Protein AF-A0A955VWH5-F1 (afdb_monomer_lite)

Secondary structure (DSSP, 8-state):
---------------PPPPHHHHHHHHHS-TTS-HHHH--HHHHHHHHHHHH-GGGS-SSSHHHHHHHHHTTSBS-S-TT-SSSSBHHHHHHHHHHHTT-GGGHHHHSTT-TTTS---HHHHHHHHHHHH-TTS-SSHHHHHHHHTTS-SS-BTTBSSSHHHHHHHHHHTTT-GGGHHHHSTTGGGTSS-HHHHHHHHHHHHSSSSS---S-HHHHHHHHTTSPP--TTGGGTT-SSHHHHHHHHTHHHHH-HHHHHHHHSTT-SSTTS-HHHHHHHHHGGGSSSHHHHHHHHHHHHHTT--S-S-GGGGGG---

Structure (mmCIF, N/CA/C/O backbone):
data_AF-A0A955VWH5-F1
#
_entry.id   AF-A0A955VWH5-F1
#
loop_
_atom_site.group_PDB
_atom_site.id
_atom_site.type_symbol
_atom_site.label_atom_id
_atom_site.label_alt_id
_atom_site.label_comp_id
_atom_site.label_asym_id
_atom_site.label_entity_id
_atom_site.label_seq_id
_atom_site.pdbx_PDB_ins_code
_atom_site.Cartn_x
_atom_site.Cartn_y
_atom_site.Cartn_z
_atom_site.occupancy
_atom_site.B_iso_or_equiv
_atom_site.auth_seq_id
_atom_site.auth_comp_id
_atom_site.auth_asym_id
_atom_site.auth_atom_id
_atom_site.pdbx_PDB_model_num
ATOM 1 N N . MET A 1 1 ? 29.523 52.517 -52.064 1.00 44.09 1 MET A N 1
ATOM 2 C CA . MET A 1 1 ? 28.824 52.165 -50.810 1.00 44.09 1 MET A CA 1
ATOM 3 C C . MET A 1 1 ? 28.749 50.651 -50.763 1.00 44.09 1 MET A C 1
ATOM 5 O O . MET A 1 1 ? 27.981 50.070 -51.514 1.00 44.09 1 MET A O 1
ATOM 9 N N . VAL A 1 2 ? 29.666 50.023 -50.028 1.00 42.91 2 VAL A N 1
ATOM 10 C CA . VAL A 1 2 ? 29.832 48.563 -49.981 1.00 42.91 2 VAL A CA 1
ATOM 11 C C . VAL A 1 2 ? 29.194 48.056 -48.695 1.00 42.91 2 VAL A C 1
ATOM 13 O O . VAL A 1 2 ? 2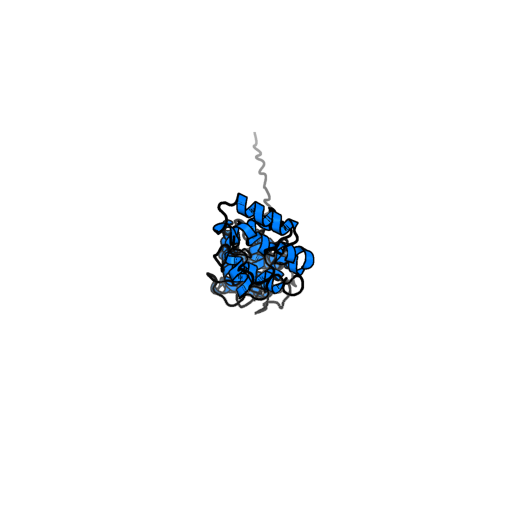9.513 48.543 -47.613 1.00 42.91 2 VAL A O 1
ATOM 16 N N . ALA A 1 3 ? 28.273 47.109 -48.850 1.00 52.50 3 ALA A N 1
ATOM 17 C CA . ALA A 1 3 ? 27.576 46.413 -47.783 1.00 52.50 3 ALA A CA 1
ATOM 18 C C . ALA A 1 3 ? 28.515 45.458 -47.027 1.00 52.50 3 ALA A C 1
ATOM 20 O O . ALA A 1 3 ? 29.333 44.767 -47.635 1.00 52.50 3 ALA A O 1
ATOM 21 N N . ARG A 1 4 ? 28.351 45.372 -45.704 1.00 54.12 4 ARG A N 1
ATOM 22 C CA . ARG A 1 4 ? 28.855 44.266 -44.881 1.00 54.12 4 ARG A CA 1
ATOM 23 C C . ARG A 1 4 ? 27.741 43.814 -43.942 1.00 54.12 4 ARG A C 1
ATOM 25 O O . ARG A 1 4 ? 27.527 44.413 -42.894 1.00 54.12 4 ARG A O 1
ATOM 32 N N . SER A 1 5 ? 27.043 42.760 -44.353 1.00 59.66 5 SER A N 1
ATOM 33 C CA . SER A 1 5 ? 26.207 41.945 -43.475 1.00 59.66 5 SER A CA 1
ATOM 34 C C . SER A 1 5 ? 27.115 41.033 -42.654 1.00 59.66 5 SER A C 1
ATOM 36 O O . SER A 1 5 ? 27.865 40.233 -43.213 1.00 59.66 5 SER A O 1
ATOM 38 N N . LEU A 1 6 ? 27.069 41.183 -41.332 1.00 56.41 6 LEU A N 1
ATOM 39 C CA . LEU A 1 6 ? 27.674 40.266 -40.371 1.00 56.41 6 LEU A CA 1
ATOM 40 C C . LEU A 1 6 ? 26.754 39.051 -40.214 1.00 56.41 6 LEU A C 1
ATOM 42 O O . LEU A 1 6 ? 25.648 39.166 -39.693 1.00 56.41 6 LEU A O 1
ATOM 46 N N . LEU A 1 7 ? 27.223 37.899 -40.692 1.00 53.12 7 LEU A N 1
ATOM 47 C CA . LEU A 1 7 ? 26.638 36.590 -40.427 1.00 53.12 7 LEU A CA 1
ATOM 48 C C . LEU A 1 7 ? 27.165 36.121 -39.061 1.00 53.12 7 LEU A C 1
ATOM 50 O O . LEU A 1 7 ? 28.354 35.839 -38.921 1.00 53.12 7 LEU A O 1
ATOM 54 N N . VAL A 1 8 ? 26.301 36.078 -38.049 1.00 52.06 8 VAL A N 1
ATOM 55 C CA . VAL A 1 8 ? 26.601 35.453 -36.755 1.00 52.06 8 VAL A CA 1
ATOM 56 C C . VAL A 1 8 ? 26.228 33.976 -36.869 1.00 52.06 8 VAL A C 1
ATOM 58 O O . VAL A 1 8 ? 25.053 33.625 -36.898 1.00 52.06 8 VAL A O 1
ATOM 61 N N . LEU A 1 9 ? 27.240 33.117 -36.988 1.00 47.59 9 LEU A N 1
ATOM 62 C CA . LEU A 1 9 ? 27.115 31.667 -36.843 1.00 47.59 9 LEU A CA 1
ATOM 63 C C . LEU A 1 9 ? 26.892 31.349 -35.359 1.00 47.59 9 LEU A C 1
ATOM 65 O O . LEU A 1 9 ? 27.819 31.425 -34.556 1.00 47.59 9 LEU A O 1
ATOM 69 N N . GLY A 1 10 ? 25.653 31.020 -34.999 1.00 43.69 10 GLY A N 1
ATOM 70 C CA . GLY A 1 10 ? 25.335 30.418 -33.709 1.00 43.69 10 GLY A CA 1
ATOM 71 C C . GLY A 1 10 ? 25.745 28.947 -33.707 1.00 43.69 10 GLY A C 1
ATOM 72 O O . GLY A 1 10 ? 25.114 28.133 -34.377 1.00 43.69 10 GLY A O 1
ATOM 73 N N . LEU A 1 11 ? 26.791 28.606 -32.950 1.00 43.88 11 LEU A N 1
ATOM 74 C CA . LEU A 1 11 ? 27.019 27.237 -32.491 1.00 43.88 11 LEU A CA 1
ATOM 75 C C . LEU A 1 11 ? 25.916 26.898 -31.479 1.00 43.88 11 LEU A C 1
ATOM 77 O O . LEU A 1 11 ? 26.018 27.237 -30.302 1.00 43.88 11 LEU A O 1
ATOM 81 N N . ALA A 1 12 ? 24.855 26.241 -31.937 1.00 46.19 12 ALA A N 1
ATOM 82 C CA . ALA A 1 12 ? 24.014 25.458 -31.047 1.00 46.19 12 ALA A CA 1
ATOM 83 C C . ALA A 1 12 ? 24.821 24.216 -30.645 1.00 46.19 12 ALA A C 1
ATOM 85 O O . ALA A 1 12 ? 25.150 23.386 -31.492 1.00 46.19 12 ALA A O 1
ATOM 86 N N . ALA A 1 13 ? 25.183 24.117 -29.367 1.00 43.38 13 ALA A N 1
ATOM 87 C CA . ALA A 1 13 ? 25.677 22.880 -28.786 1.00 43.38 13 ALA A CA 1
ATOM 88 C C . ALA A 1 13 ? 24.541 21.850 -28.851 1.00 43.38 13 ALA A C 1
ATOM 90 O O . ALA A 1 13 ? 23.627 21.862 -28.030 1.00 43.38 13 ALA A O 1
ATOM 91 N N . LEU A 1 14 ? 24.569 21.002 -29.877 1.00 46.44 14 LEU A N 1
ATOM 92 C CA . LEU A 1 14 ? 23.796 19.769 -29.923 1.00 46.44 14 LEU A CA 1
ATOM 93 C C . LEU A 1 14 ? 24.386 18.848 -28.850 1.00 46.44 14 LEU A C 1
ATOM 95 O O . LEU A 1 14 ? 25.319 18.098 -29.123 1.00 46.44 14 LEU A O 1
ATOM 99 N N . ALA A 1 15 ? 23.887 18.954 -27.618 1.00 51.09 15 ALA A N 1
ATOM 100 C CA . ALA A 1 15 ? 23.983 17.866 -26.655 1.00 51.09 15 ALA A CA 1
ATOM 101 C C . ALA A 1 15 ? 23.193 16.703 -27.269 1.00 51.09 15 ALA A C 1
ATOM 103 O O . ALA A 1 15 ? 21.964 16.729 -27.315 1.00 51.09 15 ALA A O 1
ATOM 104 N N . GLY A 1 16 ? 23.923 15.810 -27.934 1.00 46.47 16 GLY A N 1
ATOM 105 C CA . GLY A 1 16 ? 23.371 14.811 -28.831 1.00 46.47 16 GLY A CA 1
ATOM 106 C C . GLY A 1 16 ? 22.620 13.738 -28.064 1.00 46.47 16 GLY A C 1
ATOM 107 O O . GLY A 1 16 ? 23.206 13.041 -27.245 1.00 46.47 16 GLY A O 1
ATOM 108 N N . CYS A 1 17 ? 21.342 13.565 -28.388 1.00 51.12 17 CYS A N 1
ATOM 109 C CA . CYS A 1 17 ? 20.729 12.251 -28.289 1.00 51.12 17 CYS A CA 1
ATOM 110 C C . CYS A 1 17 ? 21.534 11.321 -29.207 1.00 51.12 17 CYS A C 1
ATOM 112 O O . CYS A 1 17 ? 21.641 11.594 -30.410 1.00 51.12 17 CYS A O 1
ATOM 114 N N . LEU A 1 18 ? 22.137 10.279 -28.636 1.00 55.34 18 LEU A N 1
ATOM 115 C CA . LEU A 1 18 ? 22.757 9.199 -29.399 1.00 55.34 18 LEU A CA 1
ATOM 116 C C . LEU A 1 18 ? 21.731 8.652 -30.400 1.00 55.34 18 LEU A C 1
ATOM 118 O O . LEU A 1 18 ? 20.532 8.581 -30.113 1.00 55.34 18 LEU A O 1
ATOM 122 N N . ARG A 1 19 ? 22.170 8.311 -31.611 1.00 59.78 19 ARG A N 1
ATOM 123 C CA . ARG A 1 19 ? 21.284 7.637 -32.573 1.00 59.78 19 ARG A CA 1
ATOM 124 C C . ARG A 1 19 ? 21.032 6.211 -32.074 1.00 59.78 19 ARG A C 1
ATOM 126 O O . ARG A 1 19 ? 21.911 5.624 -31.457 1.00 59.78 19 ARG A O 1
ATOM 133 N N . THR A 1 20 ? 19.885 5.615 -32.401 1.00 59.53 20 THR A N 1
ATOM 134 C CA . THR A 1 20 ? 19.532 4.236 -31.998 1.00 59.53 20 THR A CA 1
ATOM 135 C C . THR A 1 20 ? 20.632 3.172 -32.204 1.00 59.53 20 THR A C 1
ATOM 137 O O . THR A 1 20 ? 20.762 2.314 -31.334 1.00 59.53 20 THR A O 1
ATOM 140 N N . PRO A 1 21 ? 21.490 3.214 -33.251 1.00 60.38 21 PRO A N 1
ATOM 141 C CA . PRO A 1 21 ? 22.620 2.285 -33.359 1.00 60.38 21 PRO A CA 1
ATOM 142 C C . PRO A 1 21 ? 23.671 2.458 -32.250 1.00 60.38 21 PRO A C 1
ATOM 144 O O . PRO A 1 21 ? 24.193 1.472 -31.752 1.00 60.38 21 PRO A O 1
ATOM 147 N N . GLU A 1 22 ? 23.944 3.694 -31.824 1.00 69.06 22 GLU A N 1
ATOM 148 C CA . GLU A 1 22 ? 24.946 4.003 -30.791 1.00 69.06 22 GLU A CA 1
ATOM 149 C C . GLU A 1 22 ? 24.450 3.609 -29.387 1.00 69.06 22 GLU A C 1
ATOM 151 O O . GLU A 1 22 ? 25.239 3.207 -28.537 1.00 69.06 22 GLU A O 1
ATOM 156 N N . LEU A 1 23 ? 23.133 3.665 -29.155 1.00 65.25 23 LEU A N 1
ATOM 157 C CA . LEU A 1 23 ? 22.500 3.167 -27.927 1.00 65.25 23 LEU A CA 1
ATOM 158 C C . LEU A 1 23 ? 22.588 1.643 -27.812 1.00 65.25 23 LEU A C 1
ATOM 160 O O . LEU A 1 23 ? 22.880 1.123 -26.735 1.00 65.25 23 LEU A O 1
ATOM 164 N N . ARG A 1 24 ? 22.382 0.929 -28.925 1.00 73.31 24 ARG A N 1
ATOM 165 C CA . ARG A 1 24 ? 22.546 -0.529 -28.983 1.00 73.31 24 ARG A CA 1
ATOM 166 C C . ARG A 1 24 ? 23.992 -0.932 -28.715 1.00 73.31 24 ARG A C 1
ATOM 168 O O . ARG A 1 24 ? 24.219 -1.833 -27.916 1.00 73.31 24 ARG A O 1
ATOM 175 N N . ASP A 1 25 ? 24.956 -0.199 -29.268 1.00 77.62 25 ASP A N 1
ATOM 176 C CA . ASP A 1 25 ? 26.376 -0.419 -28.982 1.00 77.62 25 ASP A CA 1
ATOM 177 C C . ASP A 1 25 ? 26.699 -0.201 -27.486 1.00 77.62 25 ASP A C 1
ATOM 179 O O . ASP A 1 25 ? 27.391 -1.012 -26.874 1.00 77.62 25 ASP A O 1
ATOM 183 N N . CYS A 1 26 ? 26.145 0.832 -26.844 1.00 76.56 26 CYS A N 1
ATOM 184 C CA . CYS A 1 26 ? 26.324 1.043 -25.400 1.00 76.56 26 CYS A CA 1
ATOM 185 C C . CYS A 1 26 ? 25.685 -0.055 -24.527 1.00 76.56 26 CYS A C 1
ATOM 187 O O . CYS A 1 26 ? 26.137 -0.276 -23.404 1.00 76.56 26 CYS A O 1
ATOM 189 N N . ALA A 1 27 ? 24.644 -0.733 -25.016 1.00 72.31 27 ALA A N 1
ATOM 190 C CA . ALA A 1 27 ? 23.974 -1.814 -24.296 1.00 72.31 27 ALA A CA 1
ATOM 191 C C . ALA A 1 27 ? 24.616 -3.195 -24.541 1.00 72.31 27 ALA A C 1
ATOM 193 O O . ALA A 1 27 ? 24.583 -4.058 -23.665 1.00 72.31 27 ALA A O 1
ATOM 194 N N . GLU A 1 28 ? 25.211 -3.412 -25.718 1.00 73.25 28 GLU A N 1
ATOM 195 C CA . GLU A 1 28 ? 25.799 -4.694 -26.129 1.00 73.25 28 GLU A CA 1
ATOM 196 C C . GLU A 1 28 ? 27.292 -4.835 -25.788 1.00 73.25 28 GLU A C 1
ATOM 198 O O . GLU A 1 28 ? 27.805 -5.959 -25.769 1.00 73.25 28 GLU A O 1
ATOM 203 N N . PHE A 1 29 ? 27.986 -3.741 -25.456 1.00 70.25 29 PHE A N 1
ATOM 204 C CA . PHE A 1 29 ? 29.391 -3.778 -25.050 1.00 70.25 29 PHE A CA 1
ATOM 205 C C . PHE A 1 29 ? 29.577 -3.481 -23.555 1.00 70.25 29 PHE A C 1
ATOM 207 O O . PHE A 1 29 ? 28.974 -2.550 -23.020 1.00 70.25 29 PHE A O 1
ATOM 214 N N . PRO A 1 30 ? 30.456 -4.223 -22.852 1.00 60.50 30 PRO A N 1
ATOM 215 C CA . PRO A 1 30 ? 30.824 -3.871 -21.492 1.00 60.50 30 PRO A CA 1
ATOM 216 C C . PRO A 1 30 ? 31.435 -2.464 -21.484 1.00 60.50 30 PRO A C 1
ATOM 218 O O . PRO A 1 30 ? 32.362 -2.171 -22.239 1.00 60.50 30 PRO A O 1
ATOM 221 N N . VAL A 1 31 ? 30.943 -1.612 -20.581 1.00 57.12 31 VAL A N 1
ATOM 222 C CA . VAL A 1 31 ? 31.277 -0.178 -20.403 1.00 57.12 31 VAL A CA 1
ATOM 223 C C . VAL A 1 31 ? 32.776 0.078 -20.104 1.00 57.12 31 VAL A C 1
ATOM 225 O O . VAL A 1 31 ? 33.209 1.191 -19.820 1.00 57.12 31 VAL A O 1
ATOM 228 N N . THR A 1 32 ? 33.618 -0.952 -20.163 1.00 55.38 32 THR A N 1
ATOM 229 C CA . THR A 1 32 ? 35.018 -0.938 -19.744 1.00 55.38 32 THR A CA 1
ATOM 230 C C . THR A 1 32 ? 35.948 -0.165 -20.677 1.00 55.38 32 THR A C 1
ATOM 232 O O . THR A 1 32 ? 37.027 0.216 -20.232 1.00 55.38 32 THR A O 1
ATOM 235 N N . GLU A 1 33 ? 35.579 0.074 -21.942 1.00 60.34 33 GLU A N 1
ATOM 236 C CA . GLU A 1 33 ? 36.480 0.735 -22.905 1.00 60.34 33 GLU A CA 1
ATOM 237 C C . GLU A 1 33 ? 36.263 2.253 -23.043 1.00 60.34 33 GLU A C 1
ATOM 239 O O . GLU A 1 33 ? 37.203 2.956 -23.417 1.00 60.34 33 GLU A O 1
ATOM 244 N N . ASN A 1 34 ? 35.082 2.788 -22.694 1.00 63.31 34 ASN A N 1
ATOM 245 C CA . ASN A 1 34 ? 34.827 4.237 -22.675 1.00 63.31 34 ASN A CA 1
ATOM 246 C C . ASN A 1 34 ? 33.605 4.622 -21.803 1.00 63.31 34 ASN A C 1
ATOM 248 O O . ASN A 1 34 ? 32.539 4.937 -22.340 1.00 63.31 34 ASN A O 1
ATOM 252 N N . PRO A 1 35 ? 33.733 4.605 -20.464 1.00 62.06 35 PRO A N 1
ATOM 253 C CA . PRO A 1 35 ? 32.612 4.854 -19.554 1.00 62.06 35 PRO A CA 1
ATOM 254 C C . PRO A 1 35 ? 32.017 6.262 -19.677 1.00 62.06 35 PRO A C 1
ATOM 256 O O . PRO A 1 35 ? 30.834 6.454 -19.415 1.00 62.06 35 PRO A O 1
ATOM 259 N N . ASP A 1 36 ? 32.802 7.237 -20.139 1.00 71.81 36 ASP A N 1
ATOM 260 C CA . ASP A 1 36 ? 32.349 8.623 -20.272 1.00 71.81 36 ASP A CA 1
ATOM 261 C C . ASP A 1 36 ? 31.427 8.839 -21.489 1.00 71.81 36 ASP A C 1
ATOM 263 O O . ASP A 1 36 ? 30.723 9.846 -21.551 1.00 71.81 36 ASP A O 1
ATOM 267 N N . ALA A 1 37 ? 31.417 7.919 -22.464 1.00 76.62 37 ALA A N 1
ATOM 268 C CA . ALA A 1 37 ? 30.642 8.074 -23.699 1.00 76.62 37 ALA A CA 1
ATOM 269 C C . ALA A 1 37 ? 29.179 7.626 -23.578 1.00 76.62 37 ALA A C 1
ATOM 271 O O . ALA A 1 37 ? 28.318 8.206 -24.235 1.00 76.62 37 ALA A O 1
ATOM 272 N N . CYS A 1 38 ? 28.904 6.614 -22.753 1.00 78.19 38 CYS A N 1
ATOM 273 C CA . CYS A 1 38 ? 27.569 6.019 -22.624 1.00 78.19 38 CYS A CA 1
ATOM 274 C C . CYS A 1 38 ? 26.797 6.513 -21.387 1.00 78.19 38 CYS A C 1
ATOM 276 O O . CYS A 1 38 ? 25.623 6.193 -21.235 1.00 78.19 38 CYS A O 1
ATOM 278 N N . GLY A 1 39 ? 27.433 7.299 -20.512 1.00 86.25 39 GLY A N 1
ATOM 279 C CA . GLY A 1 39 ? 26.838 7.732 -19.248 1.00 86.25 39 GLY A CA 1
ATOM 280 C C . GLY A 1 39 ? 26.855 6.636 -18.180 1.00 86.25 39 GLY A C 1
ATOM 281 O O . GLY A 1 39 ? 27.591 5.652 -18.266 1.00 86.25 39 GLY A O 1
ATOM 282 N N . SER A 1 40 ? 26.067 6.823 -17.122 1.00 89.94 40 SER A N 1
ATOM 283 C CA . SER A 1 40 ? 25.924 5.818 -16.066 1.00 89.94 40 SER A CA 1
ATOM 284 C C . SER A 1 40 ? 25.134 4.594 -16.563 1.00 89.94 40 SER A C 1
ATOM 286 O O . SER A 1 40 ? 24.345 4.717 -17.500 1.00 89.94 40 SER A O 1
ATOM 288 N N . PRO A 1 41 ? 25.244 3.416 -15.913 1.00 89.69 41 PRO A N 1
ATOM 289 C CA . PRO A 1 41 ? 24.391 2.262 -16.231 1.00 89.69 41 PRO A CA 1
ATOM 290 C C . PRO A 1 41 ? 22.895 2.596 -16.218 1.00 89.69 41 PRO A C 1
ATOM 292 O O . PRO A 1 41 ? 22.113 2.023 -16.970 1.00 89.69 41 PRO A O 1
ATOM 295 N N . CYS A 1 42 ? 22.517 3.557 -15.375 1.00 92.94 42 CYS A N 1
ATOM 296 C CA . CYS A 1 42 ? 21.159 4.043 -15.267 1.00 92.94 42 CYS A CA 1
ATOM 297 C C . CYS A 1 42 ? 20.732 4.898 -16.466 1.00 92.94 42 CYS A C 1
ATOM 299 O O . CYS A 1 42 ? 19.603 4.774 -16.935 1.00 92.94 42 CYS A O 1
ATOM 301 N N . ASP A 1 43 ? 21.640 5.724 -16.997 1.00 92.12 43 ASP A N 1
ATOM 302 C CA . ASP A 1 43 ? 21.397 6.486 -18.223 1.00 92.12 43 ASP A CA 1
ATOM 303 C C . ASP A 1 43 ? 21.175 5.535 -19.404 1.00 92.12 43 ASP A C 1
ATOM 305 O O . ASP A 1 43 ? 20.161 5.652 -20.08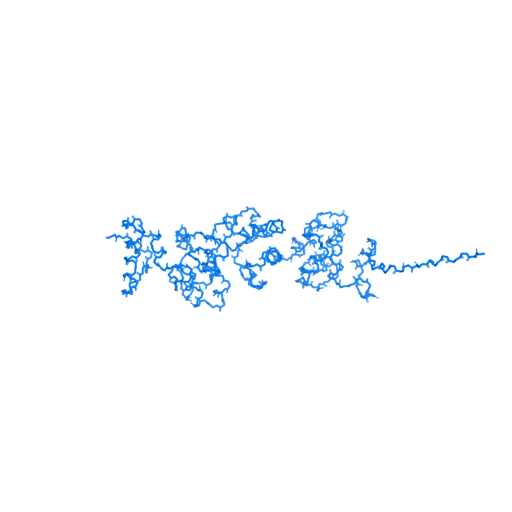9 1.00 92.12 43 ASP A O 1
ATOM 309 N N . ILE A 1 44 ? 22.050 4.533 -19.560 1.00 91.44 44 ILE A N 1
ATOM 310 C CA . ILE A 1 44 ? 21.944 3.509 -20.613 1.00 91.44 44 ILE A CA 1
ATOM 311 C C . ILE A 1 44 ? 20.614 2.763 -20.499 1.00 91.44 44 ILE A C 1
ATOM 313 O O . ILE A 1 44 ? 19.857 2.699 -21.464 1.00 91.44 44 ILE A O 1
ATOM 317 N N . TYR A 1 45 ? 20.305 2.222 -19.317 1.00 93.62 45 TYR A N 1
ATOM 318 C CA . TYR A 1 45 ? 19.055 1.500 -19.085 1.00 93.62 45 TYR A CA 1
ATOM 319 C C . TYR A 1 45 ? 17.835 2.350 -19.426 1.00 93.62 45 TYR A C 1
ATOM 321 O O . TYR A 1 45 ? 16.950 1.884 -20.136 1.00 93.62 45 TYR A O 1
ATOM 329 N N . CYS A 1 46 ? 17.789 3.592 -18.948 1.00 95.12 46 CYS A N 1
ATOM 330 C CA . CYS A 1 46 ? 16.628 4.440 -19.148 1.00 95.12 46 CYS A CA 1
ATOM 331 C C . CYS A 1 46 ? 16.452 4.895 -20.587 1.00 95.12 46 CYS A C 1
ATOM 333 O O . CYS A 1 46 ? 15.318 4.953 -21.059 1.00 95.12 46 CYS A O 1
ATOM 335 N N . ASP A 1 47 ? 17.538 5.181 -21.295 1.00 93.44 47 ASP A N 1
ATOM 336 C CA . ASP A 1 47 ? 17.447 5.549 -22.701 1.00 93.44 47 ASP A CA 1
ATOM 337 C C . ASP A 1 47 ? 17.002 4.342 -23.550 1.00 93.44 47 ASP A C 1
ATOM 339 O O . ASP A 1 47 ? 16.109 4.489 -24.385 1.00 93.44 47 ASP A O 1
ATOM 343 N N . VAL A 1 48 ? 17.521 3.133 -23.280 1.00 94.12 48 VAL A N 1
ATOM 344 C CA . VAL A 1 48 ? 17.087 1.894 -23.960 1.00 94.12 48 VAL A CA 1
ATOM 345 C C . VAL A 1 48 ? 15.637 1.544 -23.612 1.00 94.12 48 VAL A C 1
ATOM 347 O O . VAL A 1 48 ? 14.854 1.239 -24.507 1.00 94.12 48 VAL A O 1
ATOM 350 N N . LEU A 1 49 ? 15.242 1.614 -22.337 1.00 95.19 49 LEU A N 1
ATOM 351 C CA . LEU A 1 49 ? 13.883 1.281 -21.902 1.00 95.19 49 LEU A CA 1
ATOM 352 C C . LEU A 1 49 ? 12.849 2.240 -22.493 1.00 95.19 49 LEU A C 1
ATOM 354 O O . LEU A 1 49 ? 11.793 1.796 -22.930 1.00 95.19 49 LEU A O 1
ATOM 358 N N . VAL A 1 50 ? 13.123 3.545 -22.507 1.00 95.12 50 VAL A N 1
ATOM 359 C CA . VAL A 1 50 ? 12.183 4.535 -23.053 1.00 95.12 50 VAL A CA 1
ATOM 360 C C . VAL A 1 50 ? 12.036 4.391 -24.567 1.00 95.12 50 VAL A C 1
ATOM 362 O O . VAL A 1 50 ? 10.938 4.609 -25.081 1.00 95.12 50 VAL A O 1
ATOM 365 N N . ASP A 1 51 ? 13.106 4.010 -25.267 1.00 95.00 51 ASP A N 1
ATOM 366 C CA . ASP A 1 51 ? 13.079 3.765 -26.710 1.00 95.00 51 ASP A CA 1
ATOM 367 C C . ASP A 1 51 ? 12.362 2.450 -27.063 1.00 95.00 51 ASP A C 1
ATOM 369 O O . ASP A 1 51 ? 11.443 2.447 -27.881 1.00 95.00 51 ASP A O 1
ATOM 373 N N . ALA A 1 52 ? 12.729 1.341 -26.412 1.00 95.75 52 ALA A N 1
ATOM 374 C CA . ALA A 1 52 ? 12.181 0.015 -26.703 1.00 95.75 52 ALA A CA 1
ATOM 375 C C . ALA A 1 52 ? 10.778 -0.208 -26.112 1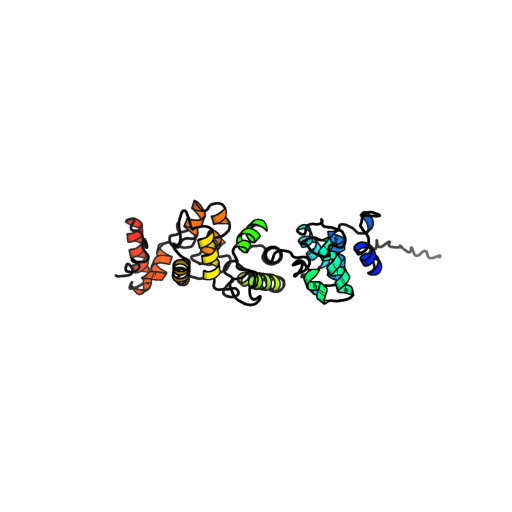.00 95.75 52 ALA A C 1
ATOM 377 O O . ALA A 1 52 ? 9.932 -0.863 -26.719 1.00 95.75 52 ALA A O 1
ATOM 378 N N . CYS A 1 53 ? 10.522 0.337 -24.922 1.00 96.44 53 CYS A N 1
ATOM 379 C CA . CYS A 1 53 ? 9.355 0.042 -24.093 1.00 96.44 53 CYS A CA 1
ATOM 380 C C . CYS A 1 53 ? 8.751 1.312 -23.476 1.00 96.44 53 CYS A C 1
ATOM 382 O O . CYS A 1 53 ? 8.638 1.414 -22.248 1.00 96.44 53 CYS A O 1
ATOM 384 N N . PRO A 1 54 ? 8.302 2.283 -24.292 1.00 93.81 54 PRO A N 1
ATOM 385 C CA . PRO A 1 54 ? 7.818 3.563 -23.789 1.00 93.81 54 PRO A CA 1
ATOM 386 C C . PRO A 1 54 ? 6.669 3.412 -22.782 1.00 93.81 54 PRO A C 1
ATOM 388 O O . PRO A 1 54 ? 6.551 4.237 -21.881 1.00 93.81 54 PRO A O 1
ATOM 391 N N . ASP A 1 55 ? 5.836 2.377 -22.887 1.00 88.94 55 ASP A N 1
ATOM 392 C CA . ASP A 1 55 ? 4.686 2.160 -21.995 1.00 88.94 55 ASP A CA 1
ATOM 393 C C . ASP A 1 55 ? 5.070 1.649 -20.595 1.00 88.94 55 ASP A C 1
ATOM 395 O O . ASP A 1 55 ? 4.237 1.630 -19.694 1.00 88.94 55 ASP A O 1
ATOM 399 N N . GLN A 1 56 ? 6.332 1.261 -20.382 1.00 87.19 56 GLN A N 1
ATOM 400 C CA . GLN A 1 56 ? 6.842 0.848 -19.066 1.00 87.19 56 GLN A CA 1
ATOM 401 C C . GLN A 1 56 ? 7.269 2.032 -18.193 1.00 87.19 56 GLN A C 1
ATOM 403 O O . GLN A 1 56 ? 7.651 1.845 -17.038 1.00 87.19 56 GLN A O 1
ATOM 408 N N . VAL A 1 57 ? 7.225 3.249 -18.739 1.00 85.62 57 VAL A N 1
ATOM 409 C CA . VAL A 1 57 ? 7.653 4.466 -18.054 1.00 85.62 57 VAL A CA 1
ATOM 410 C C . VAL A 1 57 ? 6.553 5.520 -18.144 1.00 85.62 57 VAL A C 1
ATOM 412 O O . VAL A 1 57 ? 6.166 5.952 -19.233 1.00 85.62 57 VAL A O 1
ATOM 415 N N . GLY A 1 58 ? 6.048 5.931 -16.981 1.00 79.69 58 GLY A N 1
ATOM 416 C CA . GLY A 1 58 ? 5.043 6.985 -16.862 1.00 79.69 58 GLY A CA 1
ATOM 417 C C . GLY A 1 58 ? 5.624 8.401 -16.967 1.00 79.69 58 GLY A C 1
ATOM 418 O O . GLY A 1 58 ? 6.838 8.608 -16.947 1.00 79.69 58 GLY A O 1
ATOM 419 N N . GLY A 1 59 ? 4.729 9.390 -17.032 1.00 82.50 59 GLY A N 1
ATOM 420 C CA . GLY A 1 59 ? 5.067 10.817 -17.009 1.00 82.50 59 GLY A CA 1
ATOM 421 C C . GLY A 1 59 ? 5.363 11.446 -18.378 1.00 82.50 59 GLY A C 1
ATOM 422 O O . GLY A 1 59 ? 5.552 10.765 -19.385 1.00 82.50 59 GLY A O 1
ATOM 423 N N . GLU A 1 60 ? 5.387 12.783 -18.411 1.00 80.88 60 GLU A N 1
ATOM 424 C CA . GLU A 1 60 ? 5.630 13.565 -19.637 1.00 80.88 60 GLU A CA 1
ATOM 425 C C . GLU A 1 60 ? 7.099 13.513 -20.096 1.00 80.88 60 GLU A C 1
ATOM 427 O O . GLU A 1 60 ? 7.377 13.529 -21.293 1.00 80.88 60 GLU A O 1
ATOM 432 N N . ASP A 1 61 ? 8.043 13.417 -19.152 1.00 89.31 61 ASP A N 1
ATOM 433 C CA . ASP A 1 61 ? 9.470 13.204 -19.419 1.00 89.31 61 ASP A CA 1
ATOM 434 C C . ASP A 1 61 ? 9.889 11.825 -18.911 1.00 89.31 61 ASP A C 1
ATOM 436 O O . ASP A 1 61 ? 10.405 11.670 -17.799 1.00 89.31 61 ASP A O 1
ATOM 440 N N . LYS A 1 62 ? 9.634 10.817 -19.748 1.00 87.81 62 LYS A N 1
ATOM 441 C CA . LYS A 1 62 ? 9.886 9.409 -19.431 1.00 87.81 62 LYS A CA 1
ATOM 442 C C . LYS A 1 62 ? 11.345 9.154 -19.066 1.00 87.81 62 LYS A C 1
ATOM 444 O O . LYS A 1 62 ? 11.621 8.474 -18.087 1.00 87.81 62 LYS A O 1
ATOM 449 N N . ALA A 1 63 ? 12.295 9.740 -19.790 1.00 89.38 63 ALA A N 1
ATOM 450 C CA . ALA A 1 63 ? 13.712 9.504 -19.527 1.00 89.38 63 ALA A CA 1
ATOM 451 C C . ALA A 1 63 ? 14.127 10.046 -18.149 1.00 89.38 63 ALA A C 1
ATOM 453 O O . ALA A 1 63 ? 14.849 9.385 -17.402 1.00 89.38 63 ALA A O 1
ATOM 454 N N . ARG A 1 64 ? 13.622 11.223 -17.759 1.00 88.62 64 ARG A N 1
ATOM 455 C CA . ARG A 1 64 ? 13.839 11.772 -16.414 1.00 88.62 64 ARG A CA 1
ATOM 456 C C . ARG A 1 64 ? 13.144 10.951 -15.328 1.00 88.62 64 ARG A C 1
ATOM 458 O O . ARG A 1 64 ? 13.781 10.667 -14.319 1.00 88.62 64 ARG A O 1
ATOM 465 N N . ALA A 1 65 ? 11.883 10.567 -15.540 1.00 83.88 65 ALA A N 1
ATOM 466 C CA . ALA A 1 65 ? 11.122 9.740 -14.602 1.00 83.88 65 ALA A CA 1
ATOM 467 C C . ALA A 1 65 ? 11.794 8.374 -14.384 1.00 83.88 65 ALA A C 1
ATOM 469 O O . ALA A 1 65 ? 11.953 7.927 -13.250 1.00 83.88 65 ALA A O 1
ATOM 470 N N . CYS A 1 66 ? 12.286 7.756 -15.460 1.00 91.69 66 CYS A N 1
ATOM 471 C CA . CYS A 1 66 ? 13.041 6.516 -15.378 1.00 91.69 66 CYS A CA 1
ATOM 472 C C . CYS A 1 66 ? 14.309 6.690 -14.534 1.00 91.69 66 CYS A C 1
ATOM 474 O O . CYS A 1 66 ? 14.539 5.920 -13.602 1.00 91.69 66 CYS A O 1
ATOM 476 N N . ARG A 1 67 ? 15.113 7.728 -14.804 1.00 92.00 67 ARG A N 1
ATOM 477 C CA . ARG A 1 67 ? 16.372 7.959 -14.079 1.00 92.00 67 ARG A CA 1
ATOM 478 C C . ARG A 1 67 ? 16.165 8.179 -12.582 1.00 92.00 67 ARG A C 1
ATOM 480 O O . ARG A 1 67 ? 16.986 7.714 -11.799 1.00 92.00 67 ARG A O 1
ATOM 487 N N . SER A 1 68 ? 15.069 8.821 -12.167 1.00 84.25 68 SER A N 1
ATOM 488 C CA . SER A 1 68 ? 14.749 8.957 -10.738 1.00 84.25 68 SER A CA 1
ATOM 489 C C . SER A 1 68 ? 14.406 7.635 -10.055 1.00 84.25 68 SER A C 1
ATOM 491 O O . SER A 1 68 ? 14.681 7.495 -8.872 1.00 84.25 68 SER A O 1
ATOM 493 N N . SER A 1 69 ? 13.835 6.670 -10.777 1.00 82.69 69 SER A N 1
ATOM 494 C CA . SER A 1 69 ? 13.471 5.359 -10.221 1.00 82.69 69 SER A CA 1
ATOM 495 C C . SER A 1 69 ? 14.607 4.339 -10.309 1.00 82.69 69 SER A C 1
ATOM 497 O O . SER A 1 69 ? 14.677 3.404 -9.522 1.00 82.69 69 SER A O 1
ATOM 499 N N . CYS A 1 70 ? 15.510 4.500 -11.273 1.00 88.06 70 CYS A N 1
ATOM 500 C CA . CYS A 1 70 ? 16.543 3.514 -11.567 1.00 88.06 70 CYS A CA 1
ATOM 501 C C . CYS A 1 70 ? 17.697 3.488 -10.549 1.00 88.06 70 CYS A C 1
ATOM 503 O O . CYS A 1 70 ? 18.366 2.464 -10.432 1.00 88.06 70 CYS A O 1
ATOM 505 N N . ILE A 1 71 ? 17.877 4.545 -9.747 1.00 84.12 71 ILE A N 1
ATOM 506 C CA . ILE A 1 71 ? 18.865 4.566 -8.652 1.00 84.12 71 ILE A CA 1
ATOM 507 C C . ILE A 1 71 ? 18.628 3.477 -7.592 1.00 84.12 71 ILE A C 1
ATOM 509 O O . ILE A 1 71 ? 19.557 3.130 -6.869 1.00 84.12 71 ILE A O 1
ATOM 513 N N . GLU A 1 72 ? 17.406 2.942 -7.518 1.00 78.31 72 GLU A N 1
ATOM 514 C CA . GLU A 1 72 ? 17.007 1.903 -6.562 1.00 78.31 72 GLU A CA 1
ATOM 515 C C . GLU A 1 72 ? 17.285 0.480 -7.077 1.00 78.31 72 GLU A C 1
ATOM 517 O O . GLU A 1 72 ? 17.199 -0.488 -6.323 1.00 78.31 72 GLU A O 1
ATOM 522 N N . ILE A 1 73 ? 17.613 0.320 -8.364 1.00 83.44 73 ILE A N 1
ATOM 523 C CA . ILE A 1 73 ? 17.949 -0.985 -8.934 1.00 83.44 73 ILE A CA 1
ATOM 524 C C . ILE A 1 73 ? 19.438 -1.241 -8.705 1.00 83.44 73 ILE A C 1
ATOM 526 O O . ILE A 1 73 ? 20.274 -0.388 -9.008 1.00 83.44 73 ILE A O 1
ATOM 530 N N . ASP A 1 74 ? 19.785 -2.444 -8.238 1.00 86.00 74 ASP A N 1
ATOM 531 C CA . ASP A 1 74 ? 21.182 -2.857 -8.125 1.00 86.00 74 ASP A CA 1
ATOM 532 C C . ASP A 1 74 ? 21.887 -2.716 -9.484 1.00 86.00 74 ASP A C 1
ATOM 534 O O . ASP A 1 74 ? 21.574 -3.412 -10.455 1.00 86.00 74 ASP A O 1
ATOM 538 N N . ALA A 1 75 ? 22.848 -1.794 -9.558 1.00 85.81 75 ALA A N 1
ATOM 539 C CA . ALA A 1 75 ? 23.659 -1.582 -10.750 1.00 85.81 75 ALA A CA 1
ATOM 540 C C . ALA A 1 75 ? 24.659 -2.725 -11.006 1.00 85.81 75 ALA A C 1
ATOM 542 O O . ALA A 1 75 ? 25.309 -2.743 -12.054 1.00 85.81 75 ALA A O 1
ATOM 543 N N . GLY A 1 76 ? 24.797 -3.654 -10.055 1.00 81.56 76 GLY A N 1
ATOM 544 C CA . GLY A 1 76 ? 25.592 -4.867 -10.164 1.00 81.56 76 GLY A CA 1
ATOM 545 C C . GLY A 1 76 ? 25.009 -5.917 -11.116 1.00 81.56 76 GLY A C 1
ATOM 546 O O . GLY A 1 76 ? 24.218 -5.633 -12.014 1.00 81.56 76 GLY A O 1
ATOM 547 N N . GLY A 1 77 ? 25.441 -7.163 -10.923 1.00 82.81 77 GLY A N 1
ATOM 548 C CA . GLY A 1 77 ? 25.102 -8.292 -11.790 1.00 82.81 77 GLY A CA 1
ATOM 549 C C . GLY A 1 77 ? 26.145 -8.576 -12.872 1.00 82.81 77 GLY A C 1
ATOM 550 O O . GLY A 1 77 ? 27.029 -7.769 -13.164 1.00 82.81 77 GLY A O 1
ATOM 551 N N . GLU A 1 78 ? 26.065 -9.775 -13.449 1.00 87.25 78 GLU A N 1
ATOM 552 C CA . GLU A 1 78 ? 26.870 -10.131 -14.616 1.00 87.25 78 GLU A CA 1
ATOM 553 C C . GLU A 1 78 ? 26.347 -9.386 -15.847 1.00 87.25 78 GLU A C 1
ATOM 555 O O . GLU A 1 78 ? 25.139 -9.231 -16.024 1.00 87.25 78 GLU A O 1
ATOM 560 N N . PHE A 1 79 ? 27.252 -8.932 -16.713 1.00 85.25 79 PHE A N 1
ATOM 561 C CA . PHE A 1 79 ? 26.875 -8.348 -17.997 1.00 85.25 79 PHE A CA 1
ATOM 562 C C . PHE A 1 79 ? 25.966 -9.315 -18.769 1.00 85.25 79 PHE A C 1
ATOM 564 O O . PHE A 1 79 ? 26.273 -10.506 -18.860 1.00 85.25 79 PHE A O 1
ATOM 571 N N . ASN A 1 80 ? 24.854 -8.816 -19.319 1.00 83.81 80 ASN A N 1
ATOM 572 C CA . ASN A 1 80 ? 23.819 -9.644 -19.949 1.00 83.81 80 ASN A CA 1
ATOM 573 C C . ASN A 1 80 ? 23.237 -10.737 -19.032 1.00 83.81 80 ASN A C 1
ATOM 575 O O . ASN A 1 80 ? 22.882 -11.822 -19.507 1.00 83.81 80 ASN A O 1
ATOM 579 N N . ALA A 1 81 ? 23.117 -10.473 -17.728 1.00 87.25 81 ALA A N 1
ATOM 580 C CA . ALA A 1 81 ? 22.456 -11.385 -16.803 1.00 87.25 81 ALA A CA 1
ATOM 581 C C . ALA A 1 81 ? 21.079 -11.799 -17.347 1.00 87.25 81 ALA A C 1
ATOM 583 O O . ALA A 1 81 ? 20.233 -10.970 -17.658 1.00 87.25 81 ALA A O 1
ATOM 584 N N . ALA A 1 82 ? 20.835 -13.103 -17.470 1.00 89.75 82 ALA A N 1
ATOM 585 C CA . ALA A 1 82 ? 19.541 -13.591 -17.948 1.00 89.75 82 ALA A CA 1
ATOM 586 C C . ALA A 1 82 ? 18.438 -13.504 -16.880 1.00 89.75 82 ALA A C 1
ATOM 588 O O . ALA A 1 82 ? 17.273 -13.736 -17.191 1.00 89.75 82 ALA A O 1
ATOM 589 N N . ARG A 1 83 ? 18.821 -13.273 -15.616 1.00 88.88 83 ARG A N 1
ATOM 590 C CA . ARG A 1 83 ? 17.944 -13.225 -14.442 1.00 88.88 83 ARG A CA 1
ATOM 591 C C . ARG A 1 83 ? 18.526 -12.334 -13.346 1.00 88.88 83 ARG A C 1
ATOM 593 O O . ARG A 1 83 ? 19.728 -12.068 -13.328 1.00 88.88 83 ARG A O 1
ATOM 600 N N . GLY A 1 84 ? 17.677 -12.000 -12.378 1.00 84.94 84 GLY A N 1
ATOM 601 C CA . GLY A 1 84 ? 18.036 -11.304 -11.140 1.00 84.94 84 GLY A CA 1
ATOM 602 C C . GLY A 1 84 ? 17.583 -9.846 -11.123 1.00 84.94 84 GLY A C 1
ATOM 603 O O . GLY A 1 84 ? 17.425 -9.233 -12.177 1.00 84.94 84 GLY A O 1
ATOM 604 N N . ASN A 1 85 ? 17.386 -9.302 -9.917 1.00 87.62 85 ASN A N 1
ATOM 605 C CA . ASN A 1 85 ? 16.956 -7.918 -9.704 1.00 87.62 85 ASN A CA 1
ATOM 606 C C . ASN A 1 85 ? 18.111 -6.921 -9.898 1.00 87.62 85 ASN A C 1
ATOM 608 O O . ASN A 1 85 ? 18.562 -6.294 -8.943 1.00 87.62 85 ASN A O 1
ATOM 612 N N . ASN A 1 86 ? 18.649 -6.813 -11.108 1.00 90.75 86 ASN A N 1
ATOM 613 C CA . ASN A 1 86 ? 19.744 -5.890 -11.392 1.00 90.75 86 ASN A CA 1
ATOM 614 C C . ASN A 1 86 ? 19.573 -5.193 -12.743 1.00 90.75 86 ASN A C 1
ATOM 616 O O . ASN A 1 86 ? 18.823 -5.651 -13.612 1.00 90.75 86 ASN A O 1
ATOM 620 N N . LEU A 1 87 ? 20.279 -4.074 -12.915 1.00 91.94 87 LEU A N 1
ATOM 621 C CA . LEU A 1 87 ? 20.226 -3.284 -14.142 1.00 91.94 87 LEU A CA 1
ATOM 622 C C . LEU A 1 87 ? 20.696 -4.088 -15.354 1.00 91.94 87 LEU A C 1
ATOM 624 O O . LEU A 1 87 ? 20.111 -3.941 -16.419 1.00 91.94 87 LEU A O 1
ATOM 628 N N . GLN A 1 88 ? 21.687 -4.973 -15.210 1.00 92.00 88 GLN A N 1
ATOM 629 C CA . GLN A 1 88 ? 22.201 -5.754 -16.342 1.00 92.00 88 GLN A CA 1
ATOM 630 C C . GLN A 1 88 ? 21.143 -6.683 -16.944 1.00 92.00 88 GLN A C 1
ATOM 632 O O . GLN A 1 88 ? 21.039 -6.789 -18.166 1.00 92.00 88 GLN A O 1
ATOM 637 N N . CYS A 1 89 ? 20.316 -7.310 -16.106 1.00 95.00 89 CYS A N 1
ATOM 638 C CA . CYS A 1 89 ? 19.198 -8.110 -16.584 1.00 95.00 89 CYS A CA 1
ATOM 639 C C . CYS A 1 89 ? 18.173 -7.247 -17.320 1.00 95.00 89 CYS A C 1
ATOM 641 O O . CYS A 1 89 ? 17.771 -7.570 -18.437 1.00 95.00 89 CYS A O 1
ATOM 643 N N . ARG A 1 90 ? 17.788 -6.113 -16.732 1.00 94.81 90 ARG A N 1
ATOM 644 C CA . ARG A 1 90 ? 16.753 -5.235 -17.296 1.00 94.81 90 ARG A CA 1
ATOM 645 C C . ARG A 1 90 ? 17.199 -4.572 -18.595 1.00 94.81 90 ARG A C 1
ATOM 647 O O . ARG A 1 90 ? 16.406 -4.492 -19.523 1.00 94.81 90 ARG A O 1
ATOM 654 N N . ILE A 1 91 ? 18.468 -4.170 -18.694 1.00 94.31 91 ILE A N 1
ATOM 655 C CA . ILE A 1 91 ? 19.085 -3.686 -19.937 1.00 94.31 91 ILE A CA 1
ATOM 656 C C . ILE A 1 91 ? 18.998 -4.769 -21.009 1.00 94.31 91 ILE A C 1
ATOM 658 O O . ILE A 1 91 ? 18.537 -4.489 -22.112 1.00 94.31 91 ILE A O 1
ATOM 662 N N . ARG A 1 92 ? 19.376 -6.014 -20.686 1.00 94.44 92 ARG A N 1
ATOM 663 C CA . ARG A 1 92 ? 19.279 -7.133 -21.631 1.00 94.44 92 ARG A CA 1
ATOM 664 C C . ARG A 1 92 ? 17.847 -7.324 -22.129 1.00 94.44 92 ARG A C 1
ATOM 666 O O . ARG A 1 92 ? 17.640 -7.463 -23.330 1.00 94.44 92 ARG A O 1
ATOM 673 N N . GLU A 1 93 ? 16.865 -7.329 -21.235 1.00 96.25 93 GLU A N 1
ATOM 674 C CA . GLU A 1 93 ? 15.456 -7.477 -21.616 1.00 96.25 93 GLU A CA 1
ATOM 675 C C . GLU A 1 93 ? 14.943 -6.267 -22.417 1.00 96.25 93 GLU A C 1
ATOM 677 O O . GLU A 1 93 ? 14.210 -6.448 -23.384 1.00 96.25 93 GLU A O 1
ATOM 682 N N . ALA A 1 94 ? 15.381 -5.044 -22.099 1.00 95.69 94 ALA A N 1
ATOM 683 C CA . ALA A 1 94 ? 15.038 -3.842 -22.862 1.00 95.69 94 ALA A CA 1
ATOM 684 C C . ALA A 1 94 ? 15.609 -3.888 -24.290 1.00 95.69 94 ALA A C 1
ATOM 686 O O . ALA A 1 94 ? 14.916 -3.543 -25.242 1.00 95.69 94 ALA A O 1
ATOM 687 N N . VAL A 1 95 ? 16.838 -4.387 -24.458 1.00 94.56 95 VAL A N 1
ATOM 688 C CA . VAL A 1 95 ? 17.443 -4.617 -25.781 1.00 94.56 95 VAL A CA 1
ATOM 689 C C . VAL A 1 95 ? 16.674 -5.681 -26.563 1.00 94.56 95 VAL A C 1
ATOM 691 O O . VAL A 1 95 ? 16.391 -5.485 -27.744 1.00 94.56 95 VAL A O 1
ATOM 694 N N . LEU A 1 96 ? 16.303 -6.798 -25.923 1.00 94.81 96 LEU A N 1
ATOM 695 C CA . LEU A 1 96 ? 15.486 -7.841 -26.559 1.00 94.81 96 LEU A CA 1
ATOM 696 C C . LEU A 1 96 ? 14.115 -7.302 -26.995 1.00 94.81 96 LEU A C 1
ATOM 698 O O . LEU A 1 96 ? 13.582 -7.740 -28.015 1.00 94.81 96 LEU A O 1
ATOM 702 N N . ALA A 1 97 ? 13.582 -6.313 -26.276 1.00 96.38 97 ALA A N 1
ATOM 703 C CA . ALA A 1 97 ? 12.299 -5.703 -26.586 1.00 96.38 97 ALA A CA 1
ATOM 704 C C . ALA A 1 97 ? 12.265 -4.888 -27.890 1.00 96.38 97 ALA A C 1
ATOM 706 O O . ALA A 1 97 ? 11.180 -4.695 -28.441 1.00 96.38 97 ALA A O 1
ATOM 707 N N . TRP A 1 98 ? 13.417 -4.473 -28.438 1.00 94.38 98 TRP A N 1
ATOM 708 C CA . TRP A 1 98 ? 13.469 -3.887 -29.785 1.00 94.38 98 TRP A CA 1
ATOM 709 C C . TRP A 1 98 ? 13.014 -4.866 -30.869 1.00 94.38 98 TRP A C 1
ATOM 711 O O . TRP A 1 98 ? 12.411 -4.452 -31.860 1.00 94.38 98 TRP A O 1
ATOM 721 N N . ASP A 1 99 ? 13.318 -6.151 -30.684 1.00 96.69 99 ASP A N 1
ATOM 722 C CA . ASP A 1 99 ? 12.997 -7.205 -31.643 1.00 96.69 99 ASP A CA 1
ATOM 723 C C . ASP A 1 99 ? 11.693 -7.943 -31.256 1.00 96.69 99 ASP A C 1
ATOM 725 O O . ASP A 1 99 ? 10.939 -8.358 -32.140 1.00 96.69 99 ASP A O 1
ATOM 729 N N . ASP A 1 100 ? 11.385 -8.071 -29.957 1.00 96.19 100 ASP A N 1
ATOM 730 C CA . ASP A 1 100 ? 10.169 -8.718 -29.440 1.00 96.19 100 ASP A CA 1
ATOM 731 C C . ASP A 1 100 ? 9.569 -7.966 -28.224 1.00 96.19 100 ASP A C 1
ATOM 733 O O . ASP A 1 100 ? 10.050 -8.118 -27.098 1.00 96.19 100 ASP A O 1
ATOM 737 N N . PRO A 1 101 ? 8.451 -7.226 -28.402 1.00 95.75 101 PRO A N 1
ATOM 738 C CA . PRO A 1 101 ? 7.820 -6.437 -27.339 1.00 95.75 101 PRO A CA 1
ATOM 739 C C . PRO A 1 101 ? 7.381 -7.217 -26.089 1.00 95.75 101 PRO A C 1
ATOM 741 O O . PRO A 1 101 ? 7.095 -6.601 -25.060 1.00 95.75 101 PRO A O 1
ATOM 744 N N . SER A 1 102 ? 7.306 -8.553 -26.133 1.00 94.25 102 SER A N 1
ATOM 745 C CA . SER A 1 102 ? 6.960 -9.359 -24.953 1.00 94.25 102 SER A CA 1
ATOM 746 C C . SER A 1 102 ? 7.985 -9.236 -23.817 1.00 94.25 102 SER A C 1
ATOM 748 O O . SER A 1 102 ? 7.628 -9.419 -22.652 1.00 94.25 102 SER A O 1
ATOM 750 N N . HIS A 1 103 ? 9.217 -8.821 -24.127 1.00 95.62 103 HIS A N 1
ATOM 751 C CA . HIS A 1 103 ? 10.266 -8.555 -23.143 1.00 95.62 103 HIS A CA 1
ATOM 752 C C . HIS A 1 103 ? 10.056 -7.260 -22.341 1.00 95.62 103 HIS A C 1
ATOM 754 O O . HIS A 1 103 ? 10.694 -7.077 -21.305 1.00 95.62 103 HIS A O 1
ATOM 760 N N . CYS A 1 104 ? 9.134 -6.373 -22.739 1.00 95.31 104 CYS A N 1
ATOM 761 C CA . CYS A 1 104 ? 8.950 -5.094 -22.048 1.00 95.31 104 CYS A CA 1
ATOM 762 C C . CYS A 1 104 ? 8.537 -5.236 -20.580 1.00 95.31 104 CYS A C 1
ATOM 764 O O . CYS A 1 104 ? 8.976 -4.445 -19.749 1.00 95.31 104 CYS A O 1
ATOM 766 N N . ALA A 1 105 ? 7.748 -6.255 -20.229 1.00 89.62 105 ALA A N 1
ATOM 767 C CA . ALA A 1 105 ? 7.400 -6.506 -18.830 1.00 89.62 105 ALA A CA 1
ATOM 768 C C . ALA A 1 105 ? 8.640 -6.839 -17.980 1.00 89.62 105 ALA A C 1
ATOM 770 O O . ALA A 1 105 ? 8.715 -6.452 -16.818 1.00 89.62 105 ALA A O 1
ATOM 771 N N . SER A 1 106 ? 9.618 -7.530 -18.568 1.00 92.62 106 SER A N 1
ATOM 772 C CA . SER A 1 106 ? 10.869 -7.906 -17.909 1.00 92.62 106 SER A CA 1
ATOM 773 C C . SER A 1 106 ? 11.916 -6.795 -17.910 1.00 92.62 106 SER A C 1
ATOM 775 O O . SER A 1 106 ? 12.732 -6.705 -16.994 1.00 92.62 106 SER A O 1
ATOM 777 N N . ALA A 1 107 ? 11.861 -5.929 -18.918 1.00 94.56 107 ALA A N 1
ATOM 778 C CA . ALA A 1 107 ? 12.677 -4.732 -19.025 1.00 94.56 107 ALA A CA 1
ATOM 779 C C . ALA A 1 107 ? 12.260 -3.645 -18.027 1.00 94.56 107 ALA A C 1
ATOM 781 O O . ALA A 1 107 ? 13.121 -2.959 -17.490 1.00 94.56 107 ALA A O 1
ATOM 782 N N . GLY A 1 108 ? 10.954 -3.473 -17.788 1.00 90.94 108 GLY A N 1
ATOM 783 C CA . GLY A 1 108 ? 10.413 -2.427 -16.914 1.00 90.94 108 GLY A CA 1
ATOM 784 C C . GLY A 1 108 ? 10.814 -2.591 -15.448 1.00 90.94 108 GLY A C 1
ATOM 785 O O . GLY A 1 108 ? 11.358 -3.618 -15.066 1.00 90.94 108 GLY A O 1
ATOM 786 N N . PHE A 1 109 ? 10.513 -1.601 -14.598 1.00 86.06 109 PHE A N 1
ATOM 787 C CA . PHE A 1 109 ? 10.935 -1.536 -13.183 1.00 86.06 109 PHE A CA 1
ATOM 788 C C . PHE A 1 109 ? 10.491 -2.707 -12.296 1.00 86.06 109 PHE A C 1
ATOM 790 O O . PHE A 1 109 ? 11.184 -3.043 -11.339 1.00 86.06 109 PHE A O 1
ATOM 797 N N . SER A 1 110 ? 9.420 -3.408 -12.652 1.00 81.75 110 SER A N 1
ATOM 798 C CA . SER A 1 110 ? 9.018 -4.641 -11.966 1.00 81.75 110 SER A CA 1
ATOM 799 C C . SER A 1 110 ? 9.902 -5.847 -12.292 1.00 81.75 110 SER A C 1
ATOM 801 O O . SER A 1 110 ? 9.888 -6.850 -11.591 1.00 81.75 110 SER A O 1
ATOM 803 N N . GLY A 1 111 ? 10.663 -5.788 -13.388 1.00 86.75 111 GLY A N 1
ATOM 804 C CA . GLY A 1 111 ? 11.538 -6.875 -13.831 1.00 86.75 111 GLY A CA 1
ATOM 805 C C . GLY A 1 111 ? 10.784 -8.099 -14.359 1.00 86.75 111 GLY A C 1
ATOM 806 O O . GLY A 1 111 ? 11.409 -9.056 -14.831 1.00 86.75 111 GLY A O 1
ATOM 807 N N . GLY A 1 112 ? 9.447 -8.076 -14.308 1.00 84.56 112 GLY A N 1
ATOM 808 C CA . GLY A 1 112 ? 8.578 -9.213 -14.587 1.00 84.56 112 GLY A CA 1
ATOM 809 C C . GLY A 1 112 ? 9.047 -10.490 -13.881 1.00 84.56 112 GLY A C 1
ATOM 810 O O . GLY A 1 112 ? 9.713 -10.463 -12.848 1.00 84.56 112 GLY A O 1
ATOM 811 N N . ASP A 1 113 ? 8.774 -11.638 -14.496 1.00 80.88 113 ASP A N 1
ATOM 812 C CA . ASP A 1 113 ? 9.202 -12.937 -13.961 1.00 80.88 113 ASP A CA 1
ATOM 813 C C . ASP A 1 113 ? 10.678 -13.280 -14.259 1.00 80.88 113 ASP A C 1
ATOM 815 O O . ASP A 1 113 ? 11.164 -14.337 -13.838 1.00 80.88 113 ASP A O 1
ATOM 819 N N . VAL A 1 114 ? 11.396 -12.421 -14.996 1.00 89.94 114 VAL A N 1
ATOM 820 C CA . VAL A 1 114 ? 12.741 -12.701 -15.535 1.00 89.94 114 VAL A CA 1
ATOM 821 C C . VAL A 1 114 ? 13.816 -11.972 -14.736 1.00 89.94 114 VAL A C 1
ATOM 823 O O . VAL A 1 114 ? 14.651 -12.609 -14.087 1.00 89.94 114 VAL A O 1
ATOM 826 N N . CYS A 1 115 ? 13.761 -10.643 -14.710 1.00 89.94 115 CYS A N 1
ATOM 827 C CA . CYS A 1 115 ? 14.662 -9.786 -13.942 1.00 89.94 115 CYS A CA 1
ATOM 828 C C . CYS A 1 115 ? 14.108 -9.512 -12.548 1.00 89.94 115 CYS A C 1
ATOM 830 O O . CYS A 1 115 ? 14.186 -8.385 -12.064 1.00 89.94 115 CYS A O 1
ATOM 832 N N . GLN A 1 116 ? 13.512 -10.561 -11.961 1.00 71.81 116 GLN A N 1
ATOM 833 C CA . GLN A 1 116 ? 12.628 -10.521 -10.799 1.00 71.81 116 GLN A CA 1
ATOM 834 C C . GLN A 1 116 ? 13.095 -9.509 -9.771 1.00 71.81 116 GLN A C 1
ATOM 836 O O . GLN A 1 116 ? 14.067 -9.770 -9.065 1.00 71.81 116 GLN A O 1
ATOM 841 N N . SER A 1 117 ? 12.364 -8.407 -9.648 1.00 71.69 117 SER A N 1
ATOM 842 C CA . SER A 1 117 ? 12.196 -7.785 -8.349 1.00 71.69 117 SER A CA 1
ATOM 843 C C . SER A 1 117 ? 11.145 -8.587 -7.587 1.00 71.69 117 SER A C 1
ATOM 845 O O . SER A 1 117 ? 10.309 -9.269 -8.185 1.00 71.69 117 SER A O 1
ATOM 847 N N . THR A 1 118 ? 11.180 -8.572 -6.261 1.00 84.00 118 THR A N 1
ATOM 848 C CA . THR A 1 118 ? 10.050 -9.115 -5.507 1.00 84.00 118 THR A CA 1
ATOM 849 C C . THR A 1 118 ? 8.790 -8.328 -5.881 1.00 84.00 118 THR A C 1
ATOM 851 O O . THR A 1 118 ? 8.862 -7.171 -6.297 1.00 84.00 118 THR A O 1
ATOM 854 N N . GLN A 1 119 ? 7.614 -8.934 -5.734 1.00 87.38 119 GLN A N 1
ATOM 855 C CA . GLN A 1 119 ? 6.352 -8.219 -5.967 1.00 87.38 119 GLN A CA 1
ATOM 856 C C . GLN A 1 119 ? 6.236 -6.975 -5.068 1.00 87.38 119 GLN A C 1
ATOM 858 O O . GLN A 1 119 ? 5.631 -5.977 -5.452 1.00 87.38 119 GLN A O 1
ATOM 863 N N . CYS A 1 120 ? 6.882 -7.013 -3.898 1.00 92.75 120 CYS A N 1
ATOM 864 C CA . CYS A 1 120 ? 6.999 -5.867 -3.013 1.00 92.75 120 CYS A CA 1
ATOM 865 C C . CYS A 1 120 ? 7.892 -4.759 -3.551 1.00 92.75 120 CYS A C 1
ATOM 867 O O . CYS A 1 120 ? 7.524 -3.600 -3.406 1.00 92.75 120 CYS A O 1
ATOM 869 N N . ASP A 1 121 ? 8.998 -5.083 -4.217 1.00 87.50 121 ASP A N 1
ATOM 870 C CA . ASP A 1 121 ? 9.840 -4.068 -4.855 1.00 87.50 121 ASP A CA 1
ATOM 871 C C . ASP A 1 121 ? 9.053 -3.310 -5.937 1.00 87.50 121 ASP A C 1
ATOM 873 O O . ASP A 1 121 ? 9.111 -2.083 -5.997 1.00 87.50 121 ASP A O 1
ATOM 877 N N . GLU A 1 122 ? 8.263 -4.020 -6.755 1.00 86.62 122 GLU A N 1
ATOM 878 C CA . GLU A 1 122 ? 7.385 -3.380 -7.741 1.00 86.62 122 GLU A CA 1
ATOM 879 C C . GLU A 1 122 ? 6.334 -2.503 -7.054 1.00 86.62 122 GLU A C 1
ATOM 881 O O . GLU A 1 122 ? 6.226 -1.313 -7.353 1.00 86.62 122 GLU A O 1
ATOM 886 N N . TYR A 1 123 ? 5.560 -3.085 -6.133 1.00 94.19 123 TYR A N 1
ATOM 887 C CA . TYR A 1 123 ? 4.502 -2.373 -5.421 1.00 94.19 123 TYR A CA 1
ATOM 888 C C . TYR A 1 123 ? 5.043 -1.118 -4.734 1.00 94.19 123 TYR A C 1
ATOM 890 O O . TYR A 1 123 ? 4.490 -0.033 -4.903 1.00 94.19 123 TYR A O 1
ATOM 898 N N . CYS A 1 124 ? 6.147 -1.239 -4.003 1.00 94.75 124 CYS A N 1
ATOM 899 C CA . CYS A 1 124 ? 6.712 -0.133 -3.254 1.00 94.75 124 CYS A CA 1
ATOM 900 C C . CYS A 1 124 ? 7.398 0.902 -4.135 1.00 94.75 124 CYS A C 1
ATOM 902 O O . CYS A 1 124 ? 7.242 2.094 -3.875 1.00 94.75 124 CYS A O 1
ATOM 904 N N . GLY A 1 125 ? 8.063 0.493 -5.217 1.00 86.88 125 GLY A N 1
ATOM 905 C CA . GLY A 1 125 ? 8.560 1.428 -6.225 1.00 86.88 125 GLY A CA 1
ATOM 906 C C . GLY A 1 125 ? 7.429 2.274 -6.816 1.00 86.88 125 GLY A C 1
ATOM 907 O O . GLY A 1 125 ? 7.534 3.500 -6.872 1.00 86.88 125 GLY A O 1
ATOM 908 N N . LEU A 1 126 ? 6.307 1.640 -7.176 1.00 91.00 126 LEU A N 1
ATOM 909 C CA . LEU A 1 126 ? 5.118 2.330 -7.686 1.00 91.00 126 LEU A CA 1
ATOM 910 C C . LEU A 1 126 ? 4.464 3.224 -6.627 1.00 91.00 126 LEU A C 1
ATOM 912 O O . LEU A 1 126 ? 4.075 4.347 -6.937 1.00 91.00 126 LEU A O 1
ATOM 916 N N . MET A 1 127 ? 4.364 2.771 -5.376 1.00 94.62 127 MET A N 1
ATOM 917 C CA . MET A 1 127 ? 3.784 3.563 -4.289 1.00 94.62 127 MET A CA 1
ATOM 918 C C . MET A 1 127 ? 4.609 4.805 -3.972 1.00 94.62 127 MET A C 1
ATOM 920 O O . MET A 1 127 ? 4.041 5.882 -3.815 1.00 94.62 127 MET A O 1
ATOM 924 N N . ILE A 1 128 ? 5.935 4.694 -3.914 1.00 92.25 128 ILE A N 1
ATOM 925 C CA . ILE A 1 128 ? 6.803 5.851 -3.677 1.00 92.25 128 ILE A CA 1
ATOM 926 C C . ILE A 1 128 ? 6.750 6.823 -4.863 1.00 92.25 128 ILE A C 1
ATOM 928 O O . ILE A 1 128 ? 6.710 8.035 -4.653 1.00 92.25 128 ILE A O 1
ATOM 932 N N . ALA A 1 129 ? 6.687 6.313 -6.097 1.00 87.12 129 ALA A N 1
ATOM 933 C CA . ALA A 1 129 ? 6.611 7.145 -7.295 1.00 87.12 129 ALA A CA 1
ATOM 934 C C . ALA A 1 129 ? 5.261 7.871 -7.444 1.00 87.12 129 ALA A C 1
ATOM 936 O O . ALA A 1 129 ? 5.233 9.064 -7.749 1.00 87.12 129 ALA A O 1
ATOM 937 N N . ASN A 1 130 ? 4.148 7.168 -7.217 1.00 93.00 130 ASN A N 1
ATOM 938 C CA . ASN A 1 130 ? 2.808 7.649 -7.566 1.00 93.00 130 ASN A CA 1
ATOM 939 C C . ASN A 1 130 ? 1.988 8.118 -6.350 1.00 93.00 130 ASN A C 1
ATOM 941 O O . ASN A 1 130 ? 1.047 8.892 -6.510 1.00 93.00 130 ASN A O 1
ATOM 945 N N . CYS A 1 131 ? 2.342 7.685 -5.136 1.00 94.44 131 CYS A N 1
ATOM 946 C CA . CYS A 1 131 ? 1.567 7.876 -3.904 1.00 94.44 131 CYS A CA 1
ATOM 947 C C . CYS A 1 131 ? 2.445 8.379 -2.739 1.00 94.44 131 CYS A C 1
ATOM 949 O O . CYS A 1 131 ? 2.506 7.784 -1.662 1.00 94.44 131 CYS A O 1
ATOM 951 N N . THR A 1 132 ? 3.101 9.523 -2.951 1.00 88.56 132 THR A N 1
ATOM 952 C CA . THR A 1 132 ? 4.195 10.089 -2.128 1.00 88.56 132 THR A CA 1
ATOM 953 C C . THR A 1 132 ? 3.896 10.356 -0.646 1.00 88.56 132 THR A C 1
ATOM 955 O O . THR A 1 132 ? 4.813 10.646 0.117 1.00 88.56 132 THR A O 1
ATOM 958 N N . SER A 1 133 ? 2.638 10.293 -0.209 1.00 87.31 133 SER A N 1
ATOM 959 C CA . SER A 1 133 ? 2.229 10.557 1.178 1.00 87.31 133 SER A CA 1
ATOM 960 C C . SER A 1 133 ? 1.875 9.301 1.982 1.00 87.31 133 SER A C 1
ATOM 962 O O . SER A 1 133 ? 1.539 9.432 3.165 1.00 87.31 133 SER A O 1
ATOM 964 N N . MET A 1 134 ? 1.931 8.123 1.350 1.00 89.25 134 MET A N 1
ATOM 965 C CA . MET A 1 134 ? 1.468 6.856 1.926 1.00 89.25 134 MET A CA 1
ATOM 966 C C . MET A 1 134 ? 2.476 6.217 2.868 1.00 89.25 134 MET A C 1
ATOM 968 O O . MET A 1 134 ? 2.102 5.727 3.930 1.00 89.25 134 MET A O 1
ATOM 972 N N . TYR A 1 135 ? 3.743 6.247 2.474 1.00 91.38 135 TYR A N 1
ATOM 973 C CA . TYR A 1 135 ? 4.860 5.719 3.238 1.00 91.38 135 TYR A CA 1
ATOM 974 C C . TYR A 1 135 ? 5.891 6.827 3.408 1.00 91.38 135 TYR A C 1
ATOM 976 O O . TYR A 1 135 ? 6.093 7.643 2.509 1.00 91.38 135 TYR A O 1
ATOM 984 N N . GLN A 1 136 ? 6.523 6.870 4.574 1.00 89.94 136 GLN A N 1
ATOM 985 C CA . GLN A 1 136 ? 7.609 7.789 4.879 1.00 89.94 136 GLN A CA 1
ATOM 986 C C . GLN A 1 136 ? 8.826 7.505 3.996 1.00 89.94 136 GLN A C 1
ATOM 988 O O . GLN A 1 136 ? 9.471 8.441 3.528 1.00 89.94 136 GLN A O 1
ATOM 993 N N . ASP A 1 137 ? 9.120 6.226 3.766 1.00 88.44 137 ASP A N 1
ATOM 994 C CA . ASP A 1 137 ? 10.214 5.768 2.921 1.00 88.44 137 ASP A CA 1
ATOM 995 C C . ASP A 1 137 ? 9.958 4.358 2.357 1.00 88.44 137 ASP A C 1
ATOM 997 O O . ASP A 1 137 ? 8.951 3.700 2.645 1.00 88.44 137 ASP A O 1
ATOM 1001 N N . LEU A 1 138 ? 10.888 3.908 1.510 1.00 87.50 138 LEU A N 1
ATOM 1002 C CA . LEU A 1 138 ? 10.845 2.592 0.881 1.00 87.50 138 LEU A CA 1
ATOM 1003 C C . LEU A 1 138 ? 10.898 1.457 1.915 1.00 87.50 138 LEU A C 1
ATOM 1005 O O . LEU A 1 138 ? 10.201 0.460 1.748 1.00 87.50 138 LEU A O 1
ATOM 1009 N N . ALA A 1 139 ? 11.672 1.606 2.994 1.00 87.88 139 ALA A N 1
ATOM 1010 C CA . ALA A 1 139 ? 11.800 0.568 4.014 1.00 87.88 139 ALA A CA 1
ATOM 1011 C C . ALA A 1 139 ? 10.464 0.331 4.735 1.00 87.88 139 ALA A C 1
ATOM 1013 O O . ALA A 1 139 ? 10.060 -0.821 4.904 1.00 87.88 139 ALA A O 1
ATOM 1014 N N . GLN A 1 140 ? 9.738 1.405 5.065 1.00 92.31 140 GLN A N 1
ATOM 1015 C CA . GLN A 1 140 ? 8.390 1.326 5.625 1.00 92.31 140 GLN A CA 1
ATOM 1016 C C . GLN A 1 140 ? 7.428 0.594 4.681 1.00 92.31 140 GLN A C 1
ATOM 1018 O O . GLN A 1 140 ? 6.679 -0.291 5.103 1.00 92.31 140 GLN A O 1
ATOM 1023 N N . CYS A 1 141 ? 7.463 0.932 3.389 1.00 95.69 141 CYS A N 1
ATOM 1024 C CA . CYS A 1 141 ? 6.622 0.255 2.409 1.00 95.69 141 CYS A CA 1
ATOM 1025 C C . CYS A 1 141 ? 6.945 -1.241 2.315 1.00 95.69 141 CYS A C 1
ATOM 1027 O O . CYS A 1 141 ? 6.032 -2.067 2.324 1.00 95.69 141 CYS A O 1
ATOM 1029 N N . MET A 1 142 ? 8.229 -1.599 2.255 1.00 93.88 142 MET A N 1
ATOM 1030 C CA . MET A 1 142 ? 8.666 -2.989 2.103 1.00 93.88 142 MET A CA 1
ATOM 1031 C C . MET A 1 142 ? 8.282 -3.849 3.309 1.00 93.88 142 MET A C 1
ATOM 1033 O O . MET A 1 142 ? 7.788 -4.961 3.118 1.00 93.88 142 MET A O 1
ATOM 1037 N N . SER A 1 143 ? 8.439 -3.320 4.529 1.00 93.38 143 SER A N 1
ATOM 1038 C CA . SER A 1 143 ? 7.968 -3.960 5.767 1.00 93.38 143 SER A CA 1
ATOM 1039 C C . SER A 1 143 ? 6.467 -4.257 5.688 1.00 93.38 143 SER A C 1
ATOM 1041 O O . SER A 1 143 ? 6.041 -5.404 5.827 1.00 93.38 143 SER A O 1
ATOM 1043 N N . THR A 1 144 ? 5.675 -3.243 5.332 1.00 95.31 144 THR A N 1
ATOM 1044 C CA . THR A 1 144 ? 4.223 -3.377 5.182 1.00 95.31 144 THR A CA 1
ATOM 1045 C C . THR A 1 144 ? 3.853 -4.410 4.116 1.00 95.31 144 THR A C 1
ATOM 1047 O O . THR A 1 144 ? 2.953 -5.228 4.314 1.00 95.31 144 THR A O 1
ATOM 1050 N N . CYS A 1 145 ? 4.530 -4.363 2.969 1.00 96.62 145 CYS A N 1
ATOM 1051 C CA . CYS A 1 145 ? 4.235 -5.219 1.834 1.00 96.62 145 CYS A CA 1
ATOM 1052 C C . CYS A 1 145 ? 4.504 -6.696 2.117 1.00 96.62 145 CYS A C 1
ATOM 1054 O O . CYS A 1 145 ? 3.730 -7.546 1.682 1.00 96.62 145 CYS A O 1
ATOM 1056 N N . ALA A 1 146 ? 5.560 -7.002 2.874 1.00 95.88 146 ALA A N 1
ATOM 1057 C CA . ALA A 1 146 ? 5.935 -8.373 3.210 1.00 95.88 146 ALA A CA 1
ATOM 1058 C C . ALA A 1 146 ? 4.831 -9.143 3.958 1.00 95.88 146 ALA A C 1
ATOM 1060 O O . ALA A 1 146 ? 4.864 -10.373 4.004 1.00 95.88 146 ALA A O 1
ATOM 1061 N N . LEU A 1 147 ? 3.852 -8.433 4.527 1.00 96.56 147 LEU A N 1
ATOM 1062 C CA . LEU A 1 147 ? 2.696 -9.020 5.197 1.00 96.56 147 LEU A CA 1
ATOM 1063 C C . LEU A 1 147 ? 1.534 -9.344 4.254 1.00 96.56 147 LEU A C 1
ATOM 1065 O O . LEU A 1 147 ? 0.644 -10.109 4.630 1.00 96.56 147 LEU A O 1
ATOM 1069 N N . PHE A 1 148 ? 1.509 -8.790 3.042 1.00 96.38 148 PHE A N 1
ATOM 1070 C CA . PHE A 1 148 ? 0.467 -9.121 2.081 1.00 96.38 148 PHE A CA 1
ATOM 1071 C C . PHE A 1 148 ? 0.733 -10.479 1.422 1.00 96.38 148 PHE A C 1
ATOM 1073 O O . PHE A 1 148 ? 1.861 -10.768 1.016 1.00 96.38 148 PHE A O 1
ATOM 1080 N N . PRO A 1 149 ? -0.312 -11.308 1.251 1.00 95.44 149 PRO A N 1
ATOM 1081 C CA . PRO A 1 149 ? -0.240 -12.488 0.407 1.00 95.44 149 PRO A CA 1
ATOM 1082 C C . PRO A 1 149 ? 0.273 -12.169 -1.001 1.00 95.44 149 PRO A C 1
ATOM 1084 O O . PRO A 1 149 ? -0.069 -11.141 -1.589 1.00 95.44 149 PRO A O 1
ATOM 1087 N N . THR A 1 150 ? 1.044 -13.104 -1.543 1.00 92.12 150 THR A N 1
ATOM 1088 C CA . THR A 1 150 ? 1.509 -13.127 -2.933 1.00 92.12 150 THR A CA 1
ATOM 1089 C C . THR A 1 150 ? 0.788 -14.228 -3.714 1.00 92.12 150 THR A C 1
ATOM 1091 O O . THR A 1 150 ? 0.126 -15.098 -3.137 1.00 92.12 150 THR A O 1
ATOM 1094 N N . GLY A 1 151 ? 0.912 -14.214 -5.038 1.00 86.56 151 GLY A N 1
ATOM 1095 C CA . GLY A 1 151 ? 0.286 -15.165 -5.958 1.00 86.56 151 GLY A CA 1
ATOM 1096 C C . GLY A 1 151 ? -1.201 -14.898 -6.211 1.00 86.56 151 GLY A C 1
ATOM 1097 O O . GLY A 1 151 ? -1.935 -15.825 -6.564 1.00 86.56 151 GLY A O 1
ATOM 1098 N N . GLY A 1 152 ? -1.665 -13.668 -5.972 1.00 90.00 152 GLY A N 1
ATOM 1099 C CA . GLY A 1 152 ? -3.067 -13.280 -6.072 1.00 90.00 152 GLY A CA 1
ATOM 1100 C C . GLY A 1 152 ? -3.502 -12.764 -7.448 1.00 90.00 152 GLY A C 1
ATOM 1101 O O . GLY A 1 152 ? -2.792 -12.842 -8.447 1.00 90.00 152 GLY A O 1
ATOM 1102 N N . SER A 1 153 ? -4.730 -12.245 -7.509 1.00 93.12 153 SER A N 1
ATOM 1103 C CA . SER A 1 153 ? -5.272 -11.592 -8.704 1.00 93.12 153 SER A CA 1
ATOM 1104 C C . SER A 1 153 ? -4.893 -10.114 -8.714 1.00 93.12 153 SER A C 1
ATOM 1106 O O . SER A 1 153 ? -5.166 -9.412 -7.749 1.00 93.12 153 SER A O 1
ATOM 1108 N N . ALA A 1 154 ? -4.405 -9.606 -9.847 1.00 91.94 154 ALA A N 1
ATOM 1109 C CA . ALA A 1 154 ? -4.118 -8.180 -10.031 1.00 91.94 154 ALA A CA 1
ATOM 1110 C C . ALA A 1 154 ? -5.360 -7.259 -9.986 1.00 91.94 154 ALA A C 1
ATOM 1112 O O . ALA A 1 154 ? -5.222 -6.043 -10.033 1.00 91.94 154 ALA A O 1
ATOM 1113 N N . SER A 1 155 ? -6.579 -7.805 -9.926 1.00 93.25 155 SER A N 1
ATOM 1114 C CA . SER A 1 155 ? -7.820 -7.018 -9.926 1.00 93.25 155 SER A CA 1
ATOM 1115 C C . SER A 1 155 ? -8.664 -7.177 -8.663 1.00 93.25 155 SER A C 1
ATOM 1117 O O . SER A 1 155 ? -9.723 -6.560 -8.576 1.00 93.25 155 SER A O 1
ATOM 1119 N N . SER A 1 156 ? -8.285 -8.061 -7.734 1.00 95.38 156 SER A N 1
ATOM 1120 C CA . SER A 1 156 ? -9.083 -8.322 -6.530 1.00 95.38 156 SER A CA 1
ATOM 1121 C C . SER A 1 156 ? -8.313 -9.080 -5.449 1.00 95.38 156 SER A C 1
ATOM 1123 O O . SER A 1 156 ? -7.333 -9.772 -5.726 1.00 95.38 156 SER A O 1
ATOM 1125 N N . GLY A 1 157 ? -8.839 -9.022 -4.224 1.00 94.94 157 GLY A N 1
ATOM 1126 C CA . GLY A 1 157 ? -8.315 -9.735 -3.059 1.00 94.94 157 GLY A CA 1
ATOM 1127 C C . GLY A 1 157 ? -7.219 -8.966 -2.322 1.00 94.94 157 GLY A C 1
ATOM 1128 O O . GLY A 1 157 ? -6.592 -8.071 -2.881 1.00 94.94 157 GLY A O 1
ATOM 1129 N N . ASN A 1 158 ? -6.993 -9.332 -1.057 1.00 95.81 158 ASN A N 1
ATOM 1130 C CA . ASN A 1 158 ? -5.949 -8.750 -0.212 1.00 95.81 158 ASN A CA 1
ATOM 1131 C C . ASN A 1 158 ? -4.585 -9.366 -0.540 1.00 95.81 158 ASN A C 1
ATOM 1133 O O . ASN A 1 158 ? -4.120 -10.252 0.167 1.00 95.81 158 ASN A O 1
ATOM 1137 N N . ASN A 1 159 ? -3.991 -8.951 -1.657 1.00 96.62 159 ASN A N 1
ATOM 1138 C CA . ASN A 1 159 ? -2.680 -9.405 -2.120 1.00 96.62 159 ASN A CA 1
ATOM 1139 C C . ASN A 1 159 ? -1.873 -8.243 -2.712 1.00 96.62 159 ASN A C 1
ATOM 1141 O O . ASN A 1 159 ? -2.429 -7.194 -3.054 1.00 96.62 159 ASN A O 1
ATOM 1145 N N . VAL A 1 160 ? -0.559 -8.431 -2.816 1.00 96.38 160 VAL A N 1
ATOM 1146 C CA . VAL A 1 160 ? 0.349 -7.409 -3.348 1.00 96.38 160 VAL A CA 1
ATOM 1147 C C . VAL A 1 160 ? 0.119 -7.141 -4.837 1.00 96.38 160 VAL A C 1
ATOM 1149 O O . VAL A 1 160 ? 0.242 -5.993 -5.251 1.00 96.38 160 VAL A O 1
ATOM 1152 N N . GLU A 1 161 ? -0.282 -8.128 -5.646 1.00 93.88 161 GLU A N 1
ATOM 1153 C CA . GLU A 1 161 ? -0.485 -7.929 -7.088 1.00 93.88 161 GLU A CA 1
ATOM 1154 C C . GLU A 1 161 ? -1.616 -6.945 -7.396 1.00 93.88 161 GLU A C 1
ATOM 1156 O O . GLU A 1 161 ? -1.457 -6.058 -8.236 1.00 93.88 161 GLU A O 1
ATOM 1161 N N . CYS A 1 162 ? -2.747 -7.058 -6.698 1.00 97.69 162 CYS A N 1
ATOM 1162 C CA . CYS A 1 162 ? -3.842 -6.099 -6.815 1.00 97.69 162 CYS A CA 1
ATOM 1163 C C . CYS A 1 162 ? -3.382 -4.689 -6.433 1.00 97.69 162 CYS A C 1
ATOM 1165 O O . CYS A 1 162 ? -3.670 -3.712 -7.128 1.00 97.69 162 CYS A O 1
ATOM 1167 N N . ARG A 1 163 ? -2.624 -4.579 -5.337 1.00 97.62 163 ARG A N 1
ATOM 1168 C CA . ARG A 1 163 ? -2.139 -3.298 -4.811 1.00 97.62 163 ARG A CA 1
ATOM 1169 C C . ARG A 1 163 ? -1.111 -2.662 -5.743 1.00 97.62 163 ARG A C 1
ATOM 1171 O O . ARG A 1 163 ? -1.175 -1.458 -5.971 1.00 97.62 163 ARG A O 1
ATOM 1178 N N . ALA A 1 164 ? -0.222 -3.457 -6.337 1.00 95.12 164 ALA A N 1
ATOM 1179 C CA . ALA A 1 164 ? 0.722 -3.018 -7.361 1.00 95.12 164 ALA A CA 1
ATOM 1180 C C . ALA A 1 164 ? -0.005 -2.498 -8.607 1.00 95.12 164 ALA A C 1
ATOM 1182 O O . ALA A 1 164 ? 0.332 -1.428 -9.111 1.00 95.12 164 ALA A O 1
ATOM 1183 N N . ALA A 1 165 ? -1.050 -3.193 -9.069 1.00 93.75 165 ALA A N 1
ATOM 1184 C CA . ALA A 1 165 ? -1.871 -2.720 -10.183 1.00 93.75 165 ALA A CA 1
ATOM 1185 C C . ALA A 1 165 ? -2.559 -1.382 -9.857 1.00 93.75 165 ALA A C 1
ATOM 1187 O O . ALA A 1 165 ? -2.492 -0.444 -10.650 1.00 93.75 165 ALA A O 1
ATOM 1188 N N . ALA A 1 166 ? -3.137 -1.243 -8.661 1.00 96.38 166 ALA A N 1
ATOM 1189 C CA . ALA A 1 166 ? -3.721 0.019 -8.211 1.00 96.38 166 ALA A CA 1
ATOM 1190 C C . ALA A 1 166 ? -2.676 1.148 -8.085 1.00 96.38 166 ALA A C 1
ATOM 1192 O O . ALA A 1 166 ? -2.952 2.285 -8.468 1.00 96.38 166 ALA A O 1
ATOM 1193 N N . ALA A 1 167 ? -1.467 0.843 -7.597 1.00 96.00 167 ALA A N 1
ATOM 1194 C CA . ALA A 1 167 ? -0.363 1.798 -7.501 1.00 96.00 167 ALA A CA 1
ATOM 1195 C C . ALA A 1 167 ? 0.118 2.243 -8.888 1.00 96.00 167 ALA A C 1
ATOM 1197 O O . ALA A 1 167 ? 0.470 3.406 -9.080 1.00 96.00 167 ALA A O 1
ATOM 1198 N N . ARG A 1 168 ? 0.101 1.342 -9.877 1.00 93.06 168 ARG A N 1
ATOM 1199 C CA . ARG A 1 168 ? 0.396 1.662 -11.277 1.00 93.06 168 ARG A CA 1
ATOM 1200 C C . ARG A 1 168 ? -0.648 2.608 -11.862 1.00 93.06 168 ARG A C 1
ATOM 1202 O O . ARG A 1 168 ? -0.277 3.661 -12.374 1.00 93.06 168 ARG A O 1
ATOM 1209 N N . ASP A 1 169 ? -1.932 2.279 -11.716 1.00 93.06 169 ASP A N 1
ATOM 1210 C CA . ASP A 1 169 ? -3.047 3.132 -12.153 1.00 93.06 169 ASP A CA 1
ATOM 1211 C C . ASP A 1 169 ? -2.993 4.527 -11.503 1.00 93.06 169 ASP A C 1
ATOM 1213 O O . ASP A 1 169 ? -3.438 5.518 -12.088 1.00 93.06 169 ASP A O 1
ATOM 1217 N N . ALA A 1 170 ? -2.432 4.627 -10.293 1.00 95.44 170 ALA A N 1
ATOM 1218 C CA . ALA A 1 170 ? -2.274 5.897 -9.596 1.00 95.44 170 ALA A CA 1
ATOM 1219 C C . ALA A 1 170 ? -1.348 6.888 -10.313 1.00 95.44 170 ALA A C 1
ATOM 1221 O O . ALA A 1 170 ? -1.511 8.094 -10.126 1.00 95.44 170 ALA A O 1
ATOM 1222 N N . GLY A 1 171 ? -0.446 6.410 -11.180 1.00 89.25 171 GLY A N 1
ATOM 1223 C CA . GLY A 1 171 ? 0.390 7.267 -12.026 1.00 89.25 171 GLY A CA 1
ATOM 1224 C C . GLY A 1 171 ? -0.415 8.109 -13.024 1.00 89.25 171 GLY A C 1
ATOM 1225 O O . GLY A 1 171 ? 0.021 9.192 -13.407 1.00 89.25 171 GLY A O 1
ATOM 1226 N N . GLU A 1 172 ? -1.610 7.652 -13.406 1.00 91.25 172 GLU A N 1
ATOM 1227 C CA . GLU A 1 172 ? -2.542 8.399 -14.263 1.00 91.25 172 GLU A CA 1
ATOM 1228 C C . GLU A 1 172 ? -3.681 9.044 -13.464 1.00 91.25 172 GLU A C 1
ATOM 1230 O O . GLU A 1 172 ? -4.224 10.079 -13.856 1.00 91.25 172 GLU A O 1
ATOM 1235 N N . ASN A 1 173 ? -4.059 8.444 -12.333 1.00 93.19 173 ASN A N 1
ATOM 1236 C CA . ASN A 1 173 ? -5.156 8.908 -11.497 1.00 93.19 173 ASN A CA 1
ATOM 1237 C C . ASN A 1 173 ? -4.830 8.753 -10.006 1.00 93.19 173 ASN A C 1
ATOM 1239 O O . ASN A 1 173 ? -5.110 7.715 -9.409 1.00 93.19 173 ASN A O 1
ATOM 1243 N N . ALA A 1 174 ? -4.361 9.830 -9.373 1.00 93.31 174 ALA A N 1
ATOM 1244 C CA . ALA A 1 174 ? -3.975 9.846 -7.958 1.00 93.31 174 ALA A CA 1
ATOM 1245 C C . ALA A 1 174 ? -5.060 9.346 -6.977 1.00 93.31 174 ALA A C 1
ATOM 1247 O O . ALA A 1 174 ? -4.730 8.882 -5.888 1.00 93.31 174 ALA A O 1
ATOM 1248 N N . SER A 1 175 ? -6.352 9.367 -7.343 1.00 92.56 175 SER A N 1
ATOM 1249 C CA . SER A 1 175 ? -7.408 8.769 -6.499 1.00 92.56 175 SER A CA 1
ATOM 1250 C C . SER A 1 175 ? -7.244 7.254 -6.305 1.00 92.56 175 SER A C 1
ATOM 1252 O O . SER A 1 175 ? -7.752 6.697 -5.335 1.00 92.56 175 SER A O 1
ATOM 1254 N N . ARG A 1 176 ? -6.479 6.582 -7.175 1.00 95.81 176 ARG A N 1
ATOM 1255 C CA . ARG A 1 176 ? -6.158 5.152 -7.070 1.00 95.81 176 ARG A CA 1
ATOM 1256 C C . ARG A 1 176 ? -5.145 4.845 -5.965 1.00 95.81 176 ARG A C 1
ATOM 1258 O O . ARG A 1 176 ? -5.029 3.685 -5.582 1.00 95.81 176 ARG A O 1
ATOM 1265 N N . CYS A 1 177 ? -4.499 5.850 -5.367 1.00 96.31 177 CYS A N 1
ATOM 1266 C CA . CYS A 1 177 ? -3.652 5.637 -4.190 1.00 96.31 177 CYS A CA 1
ATOM 1267 C C . CYS A 1 177 ? -4.426 5.045 -3.007 1.00 96.31 177 CYS A C 1
ATOM 1269 O O . CYS A 1 177 ? -3.877 4.227 -2.274 1.00 96.31 177 CYS A O 1
ATOM 1271 N N . ALA A 1 178 ? -5.713 5.376 -2.853 1.00 94.88 178 ALA A N 1
ATOM 1272 C CA . ALA A 1 178 ? -6.563 4.759 -1.837 1.00 94.88 178 ALA A CA 1
ATOM 1273 C C . ALA A 1 178 ? -6.720 3.245 -2.077 1.00 94.88 178 ALA A C 1
ATOM 1275 O O . ALA A 1 178 ? -6.599 2.456 -1.142 1.00 94.88 178 ALA A O 1
ATOM 1276 N N . ALA A 1 179 ? -6.882 2.833 -3.338 1.00 96.06 179 ALA A N 1
ATOM 1277 C CA . ALA A 1 179 ? -6.976 1.427 -3.730 1.00 96.06 179 ALA A CA 1
ATOM 1278 C C . ALA A 1 179 ? -5.662 0.653 -3.524 1.00 96.06 179 ALA A C 1
ATO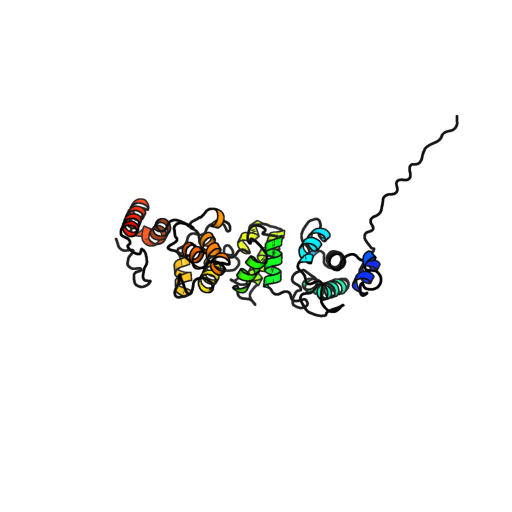M 1280 O O . ALA A 1 179 ? -5.678 -0.526 -3.172 1.00 96.06 179 ALA A O 1
ATOM 1281 N N . ALA A 1 180 ? -4.526 1.323 -3.710 1.00 97.00 180 ALA A N 1
ATOM 1282 C CA . ALA A 1 180 ? -3.205 0.750 -3.482 1.00 97.00 180 ALA A CA 1
ATOM 1283 C C . ALA A 1 180 ? -2.806 0.720 -1.995 1.00 97.00 180 ALA A C 1
ATOM 1285 O O . ALA A 1 180 ? -2.020 -0.131 -1.586 1.00 97.00 180 ALA A O 1
ATOM 1286 N N . SER A 1 181 ? -3.358 1.633 -1.186 1.00 95.62 181 SER A N 1
ATOM 1287 C CA . SER A 1 181 ? -3.043 1.816 0.236 1.00 95.62 181 SER A CA 1
ATOM 1288 C C . SER A 1 181 ? -3.260 0.566 1.076 1.00 95.62 181 SER A C 1
ATOM 1290 O O . SER A 1 181 ? -4.055 -0.286 0.707 1.00 95.62 181 SER A O 1
ATOM 1292 N N . LEU A 1 182 ? -2.674 0.518 2.275 1.00 95.38 182 LEU A N 1
ATOM 1293 C CA . LEU A 1 182 ? -2.828 -0.539 3.285 1.00 95.38 182 LEU A CA 1
ATOM 1294 C C . LEU A 1 182 ? -4.244 -1.141 3.403 1.00 95.38 182 LEU A C 1
ATOM 1296 O O . LEU A 1 182 ? -4.411 -2.359 3.429 1.00 95.38 182 LEU A O 1
ATOM 1300 N N . THR A 1 183 ? -5.270 -0.293 3.428 1.00 95.88 183 THR A N 1
ATOM 1301 C CA . THR A 1 183 ? -6.687 -0.665 3.596 1.00 95.88 183 THR A CA 1
ATOM 1302 C C . THR A 1 183 ? -7.432 -0.799 2.266 1.00 95.88 183 THR A C 1
ATOM 1304 O O . THR A 1 183 ? -8.556 -1.289 2.225 1.00 95.88 183 THR A O 1
ATOM 1307 N N . SER A 1 184 ? -6.792 -0.432 1.158 1.00 94.38 184 SER A N 1
ATOM 1308 C CA . SER A 1 184 ? -7.209 -0.648 -0.232 1.00 94.38 184 SER A CA 1
ATOM 1309 C C . SER A 1 184 ? -8.557 -0.063 -0.658 1.00 94.38 184 SER A C 1
ATOM 1311 O O . SER A 1 184 ? -9.017 -0.356 -1.760 1.00 94.38 184 SER A O 1
ATOM 1313 N N . ASP A 1 185 ? -9.216 0.724 0.195 1.00 91.81 185 ASP A N 1
ATOM 1314 C CA . ASP A 1 185 ? -10.533 1.326 -0.065 1.00 91.81 185 ASP A CA 1
ATOM 1315 C C . ASP A 1 185 ? -11.563 0.331 -0.656 1.00 91.81 185 ASP A C 1
ATOM 1317 O O . ASP A 1 185 ? -12.362 0.657 -1.530 1.00 91.81 185 ASP A O 1
ATOM 1321 N N . GLY A 1 186 ? -11.488 -0.944 -0.250 1.00 94.06 186 GLY A N 1
ATOM 1322 C CA . GLY A 1 186 ? -12.354 -2.015 -0.759 1.00 94.06 186 GLY A CA 1
ATOM 1323 C C . GLY A 1 186 ? -11.938 -2.653 -2.097 1.00 94.06 186 GLY A C 1
ATOM 1324 O O . GLY A 1 186 ? -12.562 -3.627 -2.519 1.00 94.06 186 GLY A O 1
ATOM 1325 N N . THR A 1 187 ? -10.918 -2.135 -2.789 1.00 96.25 187 THR A N 1
ATOM 1326 C CA . THR A 1 187 ? -10.505 -2.610 -4.125 1.00 96.25 187 THR A CA 1
ATOM 1327 C C . THR A 1 187 ? -9.671 -3.889 -4.047 1.00 96.25 187 THR A C 1
ATOM 1329 O O . THR A 1 187 ? -9.946 -4.862 -4.752 1.00 96.25 187 THR A O 1
ATOM 1332 N N . CYS A 1 188 ? -8.673 -3.911 -3.166 1.00 97.06 188 CYS A N 1
ATOM 1333 C CA . CYS A 1 188 ? -7.748 -5.030 -2.988 1.00 97.06 188 CYS A CA 1
ATOM 1334 C C . CYS A 1 188 ? -7.989 -5.708 -1.642 1.00 97.06 188 CYS A C 1
ATOM 1336 O O . CYS A 1 188 ? -7.094 -5.820 -0.808 1.00 97.06 188 CYS A O 1
ATOM 1338 N N . GLY A 1 189 ? -9.235 -6.144 -1.445 1.00 96.12 189 GLY A N 1
ATOM 1339 C CA . GLY A 1 189 ? -9.748 -6.603 -0.156 1.00 96.12 189 GLY A CA 1
ATOM 1340 C C . GLY A 1 189 ? -10.533 -5.510 0.565 1.00 96.12 189 GLY A C 1
ATOM 1341 O O . GLY A 1 189 ? -10.647 -4.383 0.096 1.00 96.12 189 GLY A O 1
ATOM 1342 N N . SER A 1 190 ? -11.127 -5.853 1.700 1.00 96.62 190 SER A N 1
ATOM 1343 C CA . SER A 1 190 ? -11.761 -4.875 2.579 1.00 96.62 190 SER A CA 1
ATOM 1344 C C . SER A 1 190 ? -10.711 -4.089 3.372 1.00 96.62 190 SER A C 1
ATOM 1346 O O . SER A 1 190 ? -9.586 -4.549 3.581 1.00 96.62 190 SER A O 1
ATOM 1348 N N . ALA A 1 191 ? -11.098 -2.923 3.896 1.00 96.19 191 ALA A N 1
ATOM 1349 C CA . ALA A 1 191 ? -10.252 -2.183 4.833 1.00 96.19 191 ALA A CA 1
ATOM 1350 C C . ALA A 1 191 ? -9.873 -3.022 6.065 1.00 96.19 191 ALA A C 1
ATOM 1352 O O . ALA A 1 191 ? -8.755 -2.913 6.571 1.00 96.19 191 ALA A O 1
ATOM 1353 N N . CYS A 1 192 ? -10.771 -3.918 6.478 1.00 97.44 192 CYS A N 1
ATOM 1354 C CA . CYS A 1 192 ? -10.538 -4.856 7.564 1.00 97.44 192 CYS A CA 1
ATOM 1355 C C . CYS A 1 192 ? -9.529 -5.943 7.231 1.00 97.44 192 CYS A C 1
ATOM 1357 O O . CYS A 1 192 ? -8.746 -6.295 8.105 1.00 97.44 192 CYS A O 1
ATOM 1359 N N . ASP A 1 193 ? -9.473 -6.428 5.990 1.00 97.19 193 ASP A N 1
ATOM 1360 C CA . ASP A 1 193 ? -8.437 -7.386 5.592 1.00 97.19 193 ASP A CA 1
ATOM 1361 C C . ASP A 1 193 ? -7.047 -6.757 5.738 1.00 97.19 193 ASP A C 1
ATOM 1363 O O . ASP A 1 193 ? -6.142 -7.367 6.309 1.00 97.19 193 ASP A O 1
ATOM 1367 N N . GLY A 1 194 ? -6.897 -5.506 5.288 1.00 96.19 194 GLY A N 1
ATOM 1368 C CA . GLY A 1 194 ? -5.671 -4.727 5.450 1.00 96.19 194 GLY A CA 1
ATOM 1369 C C . GLY A 1 194 ? -5.307 -4.509 6.919 1.00 96.19 194 GLY A C 1
ATOM 1370 O O . GLY A 1 194 ? -4.228 -4.906 7.345 1.00 96.19 194 GLY A O 1
ATOM 1371 N N . TYR A 1 195 ? -6.219 -3.936 7.708 1.00 97.12 195 TYR A N 1
ATOM 1372 C CA . TYR A 1 195 ? -6.011 -3.690 9.140 1.00 97.12 195 TYR A CA 1
ATOM 1373 C C . TYR A 1 195 ? -5.683 -4.968 9.920 1.00 97.12 195 TYR A C 1
ATOM 1375 O O . TYR A 1 195 ? -4.685 -5.016 10.638 1.00 97.12 195 TYR A O 1
ATOM 1383 N N . CYS A 1 196 ? -6.486 -6.019 9.744 1.00 97.56 196 CYS A N 1
ATOM 1384 C CA . CYS A 1 196 ? -6.328 -7.257 10.492 1.00 97.56 196 CYS A CA 1
ATOM 1385 C C . CYS A 1 196 ? -5.053 -8.011 10.122 1.00 97.56 196 CYS A C 1
ATOM 1387 O O . CYS A 1 196 ? -4.449 -8.635 10.987 1.00 97.56 196 CYS A O 1
ATOM 1389 N N . THR A 1 197 ? -4.588 -7.908 8.875 1.00 97.00 197 THR A N 1
ATOM 1390 C CA . THR A 1 197 ? -3.271 -8.441 8.493 1.00 97.00 197 THR A CA 1
ATOM 1391 C C . THR A 1 197 ? -2.156 -7.798 9.325 1.00 97.00 197 THR A C 1
ATOM 1393 O O . THR A 1 197 ? -1.287 -8.495 9.840 1.00 97.00 197 THR A O 1
ATOM 1396 N N . GLN A 1 198 ? -2.207 -6.478 9.501 1.00 97.19 198 GLN A N 1
ATOM 1397 C CA . GLN A 1 198 ? -1.156 -5.697 10.160 1.00 97.19 198 GLN A CA 1
ATOM 1398 C C . GLN A 1 198 ? -1.180 -5.870 11.680 1.00 97.19 198 GLN A C 1
ATOM 1400 O O . GLN A 1 198 ? -0.177 -6.234 12.291 1.00 97.19 198 GLN A O 1
ATOM 1405 N N . VAL A 1 199 ? -2.353 -5.705 12.296 1.00 97.00 199 VAL A N 1
ATOM 1406 C CA . VAL A 1 199 ? -2.488 -5.786 13.758 1.00 97.00 199 VAL A CA 1
ATOM 1407 C C . VAL A 1 199 ? -2.177 -7.191 14.279 1.00 97.00 199 VAL A C 1
ATOM 1409 O O . VAL A 1 199 ? -1.559 -7.332 15.329 1.00 97.00 199 VAL A O 1
ATOM 1412 N N . MET A 1 200 ? -2.525 -8.243 13.530 1.00 96.56 200 MET A N 1
ATOM 1413 C CA . MET A 1 200 ? -2.192 -9.615 13.919 1.00 96.56 200 MET A CA 1
ATOM 1414 C C . MET A 1 200 ? -0.691 -9.907 13.777 1.00 96.56 200 MET A C 1
ATOM 1416 O O . MET A 1 200 ? -0.165 -10.745 14.509 1.00 96.56 200 MET A O 1
ATOM 1420 N N . ALA A 1 201 ? 0.004 -9.224 12.862 1.00 96.88 201 ALA A N 1
ATOM 1421 C CA . ALA A 1 201 ? 1.444 -9.370 12.684 1.00 96.88 201 ALA A CA 1
ATOM 1422 C C . ALA A 1 201 ? 2.239 -8.643 13.778 1.00 96.88 201 ALA A C 1
ATOM 1424 O O . ALA A 1 201 ? 3.183 -9.213 14.325 1.00 96.88 201 ALA A O 1
ATOM 1425 N N . HIS A 1 202 ? 1.849 -7.413 14.118 1.00 96.69 202 HIS A N 1
ATOM 1426 C CA . HIS A 1 202 ? 2.653 -6.536 14.975 1.00 96.69 202 HIS A CA 1
ATOM 1427 C C . HIS A 1 202 ? 2.157 -6.425 16.424 1.00 96.69 202 HIS A C 1
ATOM 1429 O O . HIS A 1 202 ? 2.948 -6.119 17.311 1.00 96.69 202 HIS A O 1
ATOM 1435 N N . CYS A 1 203 ? 0.886 -6.732 16.694 1.00 96.44 203 CYS A N 1
ATOM 1436 C CA . CYS A 1 203 ? 0.243 -6.507 17.994 1.00 96.44 203 CYS A CA 1
ATOM 1437 C C . CYS A 1 203 ? -0.325 -7.795 18.615 1.00 96.44 203 CYS A C 1
ATOM 1439 O O . CYS A 1 203 ? -1.447 -7.822 19.128 1.00 96.44 203 CYS A O 1
ATOM 1441 N N . SER A 1 204 ? 0.442 -8.887 18.538 1.00 93.44 204 SER A N 1
ATOM 1442 C CA . SER A 1 204 ? 0.036 -10.228 18.989 1.00 93.44 204 SER A CA 1
ATOM 1443 C C . SER A 1 204 ? 0.662 -10.679 20.313 1.00 93.44 204 SER A C 1
ATOM 1445 O O . SER A 1 204 ? 0.305 -11.747 20.812 1.00 93.44 204 SER A O 1
ATOM 1447 N N . THR A 1 205 ? 1.579 -9.899 20.899 1.00 85.94 205 THR A N 1
ATOM 1448 C CA . THR A 1 205 ? 2.312 -10.303 22.115 1.00 85.94 205 THR A CA 1
ATOM 1449 C C . THR A 1 205 ? 2.153 -9.360 23.304 1.00 85.94 205 THR A C 1
ATOM 1451 O O . THR A 1 205 ? 1.944 -9.862 24.404 1.00 85.94 205 THR A O 1
ATOM 1454 N N . ASP A 1 206 ? 2.259 -8.039 23.121 1.00 82.25 206 ASP A N 1
ATOM 1455 C CA . ASP A 1 206 ? 2.039 -7.043 24.185 1.00 82.25 206 ASP A CA 1
ATOM 1456 C C . ASP A 1 206 ? 1.998 -5.602 23.609 1.00 82.25 206 ASP A C 1
ATOM 1458 O O . ASP A 1 206 ? 3.028 -5.142 23.109 1.00 82.25 206 ASP A O 1
ATOM 1462 N N . PRO A 1 207 ? 0.856 -4.886 23.654 1.00 83.81 207 PRO A N 1
ATOM 1463 C CA . PRO A 1 207 ? -0.461 -5.399 24.010 1.00 83.81 207 PRO A CA 1
ATOM 1464 C C . PRO A 1 207 ? -0.991 -6.341 22.921 1.00 83.81 207 PRO A C 1
ATOM 1466 O O . PRO A 1 207 ? -0.833 -6.091 21.726 1.00 83.81 207 PRO A O 1
ATOM 1469 N N . VAL A 1 208 ? -1.651 -7.424 23.337 1.00 88.62 208 VAL A N 1
ATOM 1470 C CA . VAL A 1 208 ? -2.443 -8.249 22.417 1.00 88.62 208 VAL A CA 1
ATOM 1471 C C . VAL A 1 208 ? -3.717 -7.483 22.092 1.00 88.62 208 VAL A C 1
ATOM 1473 O O . VAL A 1 208 ? -4.540 -7.254 22.977 1.00 88.62 208 VAL A O 1
ATOM 1476 N N . VAL A 1 209 ? -3.882 -7.068 20.836 1.00 91.38 209 VAL A N 1
ATOM 1477 C CA . VAL A 1 209 ? -5.084 -6.325 20.422 1.00 91.38 209 VAL A CA 1
ATOM 1478 C C . VAL A 1 209 ? -6.239 -7.278 20.109 1.00 91.38 209 VAL A C 1
ATOM 1480 O O . VAL A 1 209 ? -7.377 -7.010 20.488 1.00 91.38 209 VAL A O 1
ATOM 1483 N N . PHE A 1 210 ? -5.951 -8.409 19.457 1.00 91.56 210 PHE A N 1
ATOM 1484 C CA . PHE A 1 210 ? -6.936 -9.448 19.158 1.00 91.56 210 PHE A CA 1
ATOM 1485 C C . PHE A 1 210 ? -6.352 -10.846 19.354 1.00 91.56 210 PHE A C 1
ATOM 1487 O O . PHE A 1 210 ? -5.234 -11.129 18.929 1.00 91.56 210 PHE A O 1
ATOM 1494 N N . ASP A 1 211 ? -7.162 -11.746 19.911 1.00 91.06 211 ASP A N 1
ATOM 1495 C CA . ASP A 1 211 ? -6.779 -13.150 20.118 1.00 91.06 211 ASP A CA 1
ATOM 1496 C C . ASP A 1 211 ? -6.798 -13.980 18.825 1.00 91.06 211 ASP A C 1
ATOM 1498 O O . ASP A 1 211 ? -6.182 -15.043 18.743 1.00 91.06 211 ASP A O 1
ATOM 1502 N N . SER A 1 212 ? -7.558 -13.542 17.816 1.00 93.94 212 SER A N 1
ATOM 1503 C CA . SER A 1 212 ? -7.706 -14.262 16.552 1.00 93.94 212 SER A CA 1
ATOM 1504 C C . SER A 1 212 ? -8.067 -13.337 15.393 1.00 93.94 212 SER A C 1
ATOM 1506 O O . SER A 1 212 ? -8.654 -12.269 15.586 1.00 93.94 212 SER A O 1
ATOM 1508 N N . LEU A 1 213 ? -7.770 -13.794 14.173 1.00 94.62 213 LEU A N 1
ATOM 1509 C CA . LEU A 1 213 ? -8.147 -13.098 12.945 1.00 94.62 213 LEU A CA 1
ATOM 1510 C C . LEU A 1 213 ? -9.672 -12.944 12.815 1.00 94.62 213 LEU A C 1
ATOM 1512 O O . LEU A 1 213 ? -10.139 -11.872 12.444 1.00 94.62 213 LEU A O 1
ATOM 1516 N N . ASP A 1 214 ? -10.449 -13.971 13.172 1.00 94.81 214 ASP A N 1
ATOM 1517 C CA . ASP A 1 214 ? -11.917 -13.927 13.105 1.00 94.81 214 ASP A CA 1
ATOM 1518 C C . ASP A 1 214 ? -12.497 -12.870 14.056 1.00 94.81 214 ASP A C 1
ATOM 1520 O O . ASP A 1 214 ? -13.416 -12.132 13.685 1.00 94.81 214 ASP A O 1
ATOM 1524 N N . THR A 1 215 ? -11.931 -12.756 15.266 1.00 91.25 215 THR A N 1
ATOM 1525 C CA . THR A 1 215 ? -12.274 -11.687 16.215 1.00 91.25 215 THR A CA 1
ATOM 1526 C C . THR A 1 215 ? -11.941 -10.326 15.615 1.00 91.25 215 THR A C 1
ATOM 1528 O O . THR A 1 215 ? -12.798 -9.448 15.604 1.00 91.25 215 THR A O 1
ATOM 1531 N N . CYS A 1 216 ? -10.735 -10.164 15.059 1.00 95.25 216 CYS A N 1
ATOM 1532 C CA . CYS A 1 216 ? -10.325 -8.910 14.433 1.00 95.25 216 CYS A CA 1
ATOM 1533 C C . CYS A 1 216 ? -11.281 -8.488 13.310 1.00 95.25 216 CYS A C 1
ATOM 1535 O O . CYS A 1 216 ? -11.766 -7.359 13.312 1.00 95.25 216 CYS A O 1
ATOM 1537 N N . LEU A 1 217 ? -11.597 -9.389 12.375 1.00 95.19 217 LEU A N 1
ATOM 1538 C CA . LEU A 1 217 ? -12.456 -9.084 11.228 1.00 95.19 217 LEU A CA 1
ATOM 1539 C C . LEU A 1 217 ? -13.884 -8.735 11.660 1.00 95.19 217 LEU A C 1
ATOM 1541 O O . LEU A 1 217 ? -14.454 -7.763 11.164 1.00 95.19 217 LEU A O 1
ATOM 1545 N N . SER A 1 218 ? -14.445 -9.491 12.608 1.00 90.50 218 SER A N 1
ATOM 1546 C CA . SER A 1 218 ? -15.795 -9.243 13.134 1.00 90.50 218 SER A CA 1
ATOM 1547 C C . SER A 1 218 ? -15.885 -7.887 13.826 1.00 90.50 218 SER A C 1
ATOM 1549 O O . SER A 1 218 ? -16.847 -7.148 13.631 1.00 90.50 218 SER A O 1
ATOM 1551 N N . THR A 1 219 ? -14.863 -7.547 14.606 1.00 88.25 219 THR A N 1
ATOM 1552 C CA . THR A 1 219 ? -14.779 -6.269 15.302 1.00 88.25 219 THR A CA 1
ATOM 1553 C C . THR A 1 219 ? -14.538 -5.109 14.342 1.00 88.25 219 THR A C 1
ATOM 1555 O O . THR A 1 219 ? -15.193 -4.075 14.440 1.00 88.25 219 THR A O 1
ATOM 1558 N N . CYS A 1 220 ? -13.627 -5.274 13.387 1.00 93.81 220 CYS A N 1
ATOM 1559 C CA . CYS A 1 220 ? -13.313 -4.247 12.406 1.00 93.81 220 CYS A CA 1
ATOM 1560 C C . CYS A 1 220 ? -14.514 -3.894 11.521 1.00 93.81 220 CYS A C 1
ATOM 1562 O O . CYS A 1 220 ? -14.678 -2.735 11.153 1.00 93.81 220 CYS A O 1
ATOM 1564 N N . ALA A 1 221 ? -15.398 -4.850 11.221 1.00 92.75 221 ALA A N 1
ATOM 1565 C CA . ALA A 1 221 ? -16.628 -4.578 10.473 1.00 92.75 221 ALA A CA 1
ATOM 1566 C C . ALA A 1 221 ? -17.561 -3.565 11.171 1.00 92.75 221 ALA A C 1
ATOM 1568 O O . ALA A 1 221 ? -18.476 -3.040 10.537 1.00 92.75 221 ALA A O 1
ATOM 1569 N N . LEU A 1 222 ? -17.331 -3.295 12.461 1.00 87.06 222 LEU A N 1
ATOM 1570 C CA . LEU A 1 222 ? -18.017 -2.278 13.253 1.00 87.06 222 LEU A CA 1
ATOM 1571 C C . LEU A 1 222 ? -17.222 -0.965 13.354 1.00 87.06 222 LEU A C 1
ATOM 1573 O O . LEU A 1 222 ? -17.633 -0.071 14.074 1.00 87.06 222 LEU A O 1
ATOM 1577 N N . MET A 1 223 ? -16.068 -0.823 12.710 1.00 89.00 223 MET A N 1
ATOM 1578 C CA . MET A 1 223 ? -15.320 0.434 12.725 1.00 89.00 223 MET A CA 1
ATOM 1579 C C . MET A 1 223 ? -15.786 1.338 11.578 1.00 89.00 223 MET A C 1
ATOM 1581 O O . MET A 1 223 ? -16.083 0.839 10.486 1.00 89.00 223 MET A O 1
ATOM 1585 N N . PRO A 1 224 ? -15.806 2.669 11.765 1.00 91.25 224 PRO A N 1
ATOM 1586 C CA . PRO A 1 224 ? -16.045 3.572 10.654 1.00 91.25 224 PRO A CA 1
ATOM 1587 C C . PRO A 1 224 ? -14.907 3.472 9.633 1.00 91.25 224 PRO A C 1
ATOM 1589 O O . PRO A 1 224 ? -13.745 3.217 9.961 1.00 91.25 224 PRO A O 1
ATOM 1592 N N . THR A 1 225 ? -15.237 3.714 8.369 1.00 92.75 225 THR A N 1
ATOM 1593 C CA . THR A 1 225 ? -14.241 3.939 7.320 1.00 92.75 225 THR A CA 1
ATOM 1594 C C . THR A 1 225 ? -14.029 5.433 7.134 1.00 92.75 225 THR A C 1
ATOM 1596 O O . THR A 1 225 ? -14.998 6.181 7.004 1.00 92.75 225 THR A O 1
ATOM 1599 N N . GLY A 1 226 ? -12.773 5.852 7.072 1.00 91.25 226 GLY A N 1
ATOM 1600 C CA . GLY A 1 226 ? -12.346 7.211 6.770 1.00 91.25 226 GLY A CA 1
ATOM 1601 C C . GLY A 1 226 ? -11.585 7.292 5.444 1.00 91.25 226 GLY A C 1
ATOM 1602 O O . GLY A 1 226 ? -11.411 6.281 4.755 1.00 91.25 226 GLY A O 1
ATOM 1603 N N . PRO A 1 227 ? -11.115 8.490 5.063 1.00 90.38 227 PRO A N 1
ATOM 1604 C CA . PRO A 1 227 ? -10.179 8.633 3.955 1.00 90.38 227 PRO A CA 1
ATOM 1605 C C . PRO A 1 227 ? -8.861 7.896 4.257 1.00 90.38 227 PRO A C 1
ATOM 1607 O O . PRO A 1 227 ? -8.507 7.647 5.407 1.00 90.38 227 PRO A O 1
ATOM 1610 N N . PHE A 1 228 ? -8.103 7.527 3.225 1.00 85.75 228 PHE A N 1
ATOM 1611 C CA . PHE A 1 228 ? -6.876 6.734 3.394 1.00 85.75 228 PHE A CA 1
ATOM 1612 C C . PHE A 1 228 ? -5.774 7.439 4.216 1.00 85.75 228 PHE A C 1
ATOM 1614 O O . PHE A 1 228 ? -4.872 6.776 4.726 1.00 85.75 228 PHE A O 1
ATOM 1621 N N . ASP A 1 229 ? -5.830 8.766 4.348 1.00 86.31 229 ASP A N 1
ATOM 1622 C CA . ASP A 1 229 ? -4.876 9.604 5.080 1.00 86.31 229 ASP A CA 1
ATOM 1623 C C . ASP A 1 229 ? -5.382 10.061 6.460 1.00 86.31 229 ASP A C 1
ATOM 1625 O O . ASP A 1 229 ? -4.751 10.903 7.103 1.00 86.31 229 ASP A O 1
ATOM 1629 N N . ASP A 1 230 ? -6.485 9.484 6.947 1.00 86.75 230 ASP A N 1
ATOM 1630 C CA . ASP A 1 230 ? -7.155 9.889 8.191 1.00 86.75 230 ASP A CA 1
ATOM 1631 C C . ASP A 1 230 ? -6.270 9.771 9.447 1.00 86.75 230 ASP A C 1
ATOM 1633 O O . ASP A 1 230 ? -6.464 10.478 10.438 1.00 86.75 230 ASP A O 1
ATOM 1637 N N . TRP A 1 231 ? -5.215 8.952 9.377 1.00 85.88 231 TRP A N 1
ATOM 1638 C CA . TRP A 1 231 ? -4.182 8.838 10.411 1.00 85.88 231 TRP A CA 1
ATOM 1639 C C . TRP A 1 231 ? -3.494 10.170 10.741 1.00 85.88 231 TRP A C 1
ATOM 1641 O O . TRP A 1 231 ? -3.013 10.356 11.854 1.00 85.88 231 TRP A O 1
ATOM 1651 N N . ARG A 1 232 ? -3.462 11.125 9.803 1.00 86.75 232 ARG A N 1
ATOM 1652 C CA . ARG A 1 232 ? -2.855 12.450 10.020 1.00 86.75 232 ARG A CA 1
ATOM 1653 C C . ARG A 1 232 ? -3.692 13.346 10.928 1.00 86.75 232 ARG A C 1
ATOM 1655 O O . ARG A 1 232 ? -3.147 14.271 11.524 1.00 86.75 232 ARG A O 1
ATOM 1662 N N . ASN A 1 233 ? -4.998 13.094 10.999 1.00 86.38 233 ASN A N 1
ATOM 1663 C CA . ASN A 1 233 ? -5.957 13.935 11.711 1.00 86.38 233 ASN A CA 1
ATOM 1664 C C . ASN A 1 233 ? -6.499 13.275 12.988 1.00 86.38 233 ASN A C 1
ATOM 1666 O O . ASN A 1 233 ? -7.283 13.909 13.690 1.00 86.38 233 ASN A O 1
ATOM 1670 N N . GLY A 1 234 ? -6.097 12.032 13.284 1.00 84.25 234 GLY A N 1
ATOM 1671 C CA . GLY A 1 234 ? -6.600 11.276 14.434 1.00 84.25 234 GLY A CA 1
ATOM 1672 C C . GLY A 1 234 ? -8.076 10.883 14.306 1.00 84.25 234 GLY A C 1
ATOM 1673 O O . GLY A 1 234 ? -8.812 10.899 15.292 1.00 84.25 234 GLY A O 1
ATOM 1674 N N . GLY A 1 235 ? -8.549 10.600 13.086 1.00 86.25 235 GLY A N 1
ATOM 1675 C CA . GLY A 1 235 ? -9.948 10.230 12.867 1.00 86.25 235 GLY A CA 1
ATOM 1676 C C . GLY A 1 235 ? -10.317 8.859 13.450 1.00 86.25 235 GLY A C 1
ATOM 1677 O O . GLY A 1 235 ? -9.472 7.967 13.567 1.00 86.25 235 GLY A O 1
ATOM 1678 N N . ASP A 1 236 ? -11.596 8.685 13.814 1.00 91.06 236 ASP A N 1
ATOM 1679 C CA . ASP A 1 236 ? -12.155 7.390 14.235 1.00 91.06 236 ASP A CA 1
ATOM 1680 C C . ASP A 1 236 ? -12.397 6.504 13.015 1.00 91.06 236 ASP A C 1
ATOM 1682 O O . ASP A 1 236 ? -13.515 6.401 12.512 1.00 91.06 236 ASP A O 1
ATOM 1686 N N . SER A 1 237 ? -11.326 5.921 12.478 1.00 93.31 237 SER A N 1
ATOM 1687 C CA . SER A 1 237 ? -11.420 5.059 11.306 1.00 93.31 237 SER A CA 1
ATOM 1688 C C . SER A 1 237 ? -10.487 3.861 11.339 1.00 93.31 237 SER A C 1
ATOM 1690 O O . SER A 1 237 ? -9.406 3.875 11.938 1.00 93.31 237 SER A O 1
ATOM 1692 N N . VAL A 1 238 ? -10.875 2.821 10.600 1.00 94.88 238 VAL A N 1
ATOM 1693 C CA . VAL A 1 238 ? -10.001 1.677 10.316 1.00 94.88 238 VAL A CA 1
ATOM 1694 C C . VAL A 1 238 ? -8.706 2.110 9.613 1.00 94.88 238 VAL A C 1
ATOM 1696 O O . VAL A 1 238 ? -7.668 1.499 9.831 1.00 94.88 238 VAL A O 1
ATOM 1699 N N . GLN A 1 239 ? -8.716 3.188 8.824 1.00 94.56 239 GLN A N 1
ATOM 1700 C CA . GLN A 1 239 ? -7.535 3.742 8.155 1.00 94.56 239 GLN A CA 1
ATOM 1701 C C . GLN A 1 239 ? -6.527 4.310 9.156 1.00 94.56 239 GLN A C 1
ATOM 1703 O O . GLN A 1 239 ? -5.338 4.001 9.052 1.00 94.56 239 GLN A O 1
ATOM 1708 N N . CYS A 1 240 ? -6.994 5.078 10.146 1.00 95.50 240 CYS A N 1
ATOM 1709 C CA . CYS A 1 240 ? -6.140 5.556 11.231 1.00 95.50 240 CYS A CA 1
ATOM 1710 C C . CYS A 1 240 ? -5.526 4.377 11.996 1.00 95.50 240 CYS A C 1
ATOM 1712 O O . CYS A 1 240 ? -4.306 4.280 12.131 1.00 95.50 240 CYS A O 1
ATOM 1714 N N . ARG A 1 241 ? -6.361 3.419 12.412 1.00 95.94 241 ARG A N 1
ATOM 1715 C CA . ARG A 1 241 ? -5.920 2.251 13.190 1.00 95.94 241 ARG A CA 1
ATOM 1716 C C . ARG A 1 241 ? -4.961 1.352 12.412 1.00 95.94 241 ARG A C 1
ATOM 1718 O O . ARG A 1 241 ? -3.988 0.870 12.981 1.00 95.94 241 ARG A O 1
ATOM 1725 N N . ALA A 1 242 ? -5.184 1.160 11.113 1.00 95.69 242 ALA A N 1
ATOM 1726 C CA . ALA A 1 242 ? -4.301 0.378 10.254 1.00 95.69 242 ALA A CA 1
ATOM 1727 C C . ALA A 1 242 ? -2.921 1.020 10.101 1.00 95.69 242 ALA A C 1
ATOM 1729 O O . ALA A 1 242 ? -1.925 0.301 10.131 1.00 95.69 242 ALA A O 1
ATOM 1730 N N . TRP A 1 243 ? -2.836 2.351 10.011 1.00 95.31 243 TRP A N 1
ATOM 1731 C CA . TRP A 1 243 ? -1.543 3.035 10.013 1.00 95.31 243 TRP A CA 1
ATOM 1732 C C . TRP A 1 243 ? -0.755 2.724 11.289 1.00 95.31 243 TRP A C 1
ATOM 1734 O O . TRP A 1 243 ? 0.390 2.285 11.201 1.00 95.31 243 TRP A O 1
ATOM 1744 N N . HIS A 1 244 ? -1.386 2.851 12.461 1.00 96.00 244 HIS A N 1
ATOM 1745 C CA . HIS A 1 244 ? -0.737 2.527 13.737 1.00 96.00 244 HIS A CA 1
ATOM 1746 C C . HIS A 1 244 ? -0.401 1.041 13.863 1.00 96.00 244 HIS A C 1
ATOM 1748 O O . HIS A 1 244 ? 0.642 0.709 14.407 1.00 96.00 244 HIS A O 1
ATOM 1754 N N . ALA A 1 245 ? -1.221 0.154 13.297 1.00 96.50 245 ALA A N 1
ATOM 1755 C CA . ALA A 1 245 ? -0.972 -1.285 13.283 1.00 96.50 245 ALA A CA 1
ATOM 1756 C C . ALA A 1 245 ? 0.166 -1.721 12.345 1.00 96.50 245 ALA A C 1
ATOM 1758 O O . ALA A 1 245 ? 0.552 -2.882 12.407 1.00 96.50 245 ALA A O 1
ATOM 1759 N N . SER A 1 246 ? 0.640 -0.849 11.447 1.00 95.25 246 SER A N 1
ATOM 1760 C CA . SER A 1 246 ? 1.654 -1.173 10.432 1.00 95.25 246 SER A CA 1
ATOM 1761 C C . SER A 1 246 ? 3.084 -0.998 10.970 1.00 95.25 246 SER A C 1
ATOM 1763 O O . SER A 1 246 ? 3.342 -1.232 12.150 1.00 95.25 246 SER A O 1
ATOM 1765 N N . THR A 1 247 ? 4.031 -0.540 10.146 1.00 93.75 247 THR A N 1
ATOM 1766 C CA . THR A 1 247 ? 5.428 -0.306 10.547 1.00 93.75 247 THR A CA 1
ATOM 1767 C C . THR A 1 247 ? 5.612 0.504 11.844 1.00 93.75 247 THR A C 1
ATOM 1769 O O . THR A 1 247 ? 6.543 0.194 12.584 1.00 93.75 247 THR A O 1
ATOM 1772 N N . PRO A 1 248 ? 4.774 1.503 12.203 1.00 94.50 248 PRO A N 1
ATOM 1773 C CA . PRO A 1 248 ? 4.895 2.149 13.508 1.00 94.50 248 PRO A CA 1
ATOM 1774 C C . PRO A 1 248 ? 4.786 1.170 14.694 1.00 94.50 248 PRO A C 1
ATOM 1776 O O . PRO A 1 248 ? 5.590 1.262 15.620 1.00 94.50 248 PRO A O 1
ATOM 1779 N N . ALA A 1 249 ? 3.881 0.184 14.640 1.00 96.00 249 ALA A N 1
ATOM 1780 C CA . ALA A 1 249 ? 3.793 -0.887 15.637 1.00 96.00 249 ALA A CA 1
ATOM 1781 C C . ALA A 1 249 ? 4.926 -1.912 15.535 1.00 96.00 249 ALA A C 1
ATOM 1783 O O . ALA A 1 249 ? 5.297 -2.498 16.546 1.00 96.00 249 ALA A O 1
ATOM 1784 N N . GLU A 1 250 ? 5.521 -2.117 14.360 1.00 95.00 250 GLU A N 1
ATOM 1785 C CA . GLU A 1 250 ? 6.745 -2.922 14.256 1.00 95.00 250 GLU A CA 1
ATOM 1786 C C . GLU A 1 250 ? 7.904 -2.290 15.047 1.00 95.00 250 GLU A C 1
ATOM 1788 O O . GLU A 1 250 ? 8.667 -2.990 15.715 1.00 95.00 250 GLU A O 1
ATOM 1793 N N . LEU A 1 251 ? 8.030 -0.961 14.974 1.00 93.69 251 LEU A N 1
ATOM 1794 C CA . LEU A 1 251 ? 9.131 -0.208 15.578 1.00 93.69 251 LEU A CA 1
ATOM 1795 C C . LEU A 1 251 ? 8.903 0.113 17.060 1.00 93.69 251 LEU A C 1
ATOM 1797 O O . LEU A 1 251 ? 9.851 0.083 17.846 1.00 93.69 251 LEU A O 1
ATOM 1801 N N . ASP A 1 252 ? 7.668 0.438 17.438 1.00 95.19 252 ASP A N 1
ATOM 1802 C CA . ASP A 1 252 ? 7.260 0.736 18.812 1.00 95.19 252 ASP A CA 1
ATOM 1803 C C . ASP A 1 252 ? 5.854 0.170 19.086 1.00 95.19 252 ASP A C 1
ATOM 1805 O O . ASP A 1 252 ? 4.860 0.914 19.059 1.00 95.19 252 ASP A O 1
ATOM 1809 N N . PRO A 1 253 ? 5.758 -1.150 19.346 1.00 94.81 253 PRO A N 1
ATOM 1810 C CA . PRO A 1 253 ? 4.480 -1.823 19.550 1.00 94.81 253 PRO A CA 1
ATOM 1811 C C . PRO A 1 253 ? 3.748 -1.316 20.791 1.00 94.81 253 PRO A C 1
ATOM 1813 O O . PRO A 1 253 ? 2.527 -1.221 20.774 1.00 94.81 253 PRO A O 1
ATOM 1816 N N . VAL A 1 254 ? 4.464 -0.925 21.852 1.00 91.75 254 VAL A N 1
ATOM 1817 C CA . VAL A 1 254 ? 3.836 -0.469 23.104 1.00 91.75 254 VAL A CA 1
ATOM 1818 C C . VAL A 1 254 ? 2.976 0.768 22.857 1.00 91.75 254 VAL A C 1
ATOM 1820 O O . VAL A 1 254 ? 1.823 0.807 23.283 1.00 91.75 254 VAL A O 1
ATOM 1823 N N . THR A 1 255 ? 3.512 1.756 22.141 1.00 93.44 255 THR A N 1
ATOM 1824 C CA . THR A 1 255 ? 2.779 2.985 21.819 1.00 93.44 255 THR A CA 1
ATOM 1825 C C . THR A 1 255 ? 1.735 2.737 20.730 1.00 93.44 255 THR A C 1
ATOM 1827 O O . THR A 1 255 ? 0.556 3.039 20.901 1.00 93.44 255 THR A O 1
ATOM 1830 N N . HIS A 1 256 ? 2.131 2.152 19.598 1.00 95.12 256 HIS A N 1
ATOM 1831 C CA . HIS A 1 256 ? 1.277 2.165 18.409 1.00 95.12 256 HIS A CA 1
ATOM 1832 C C . HIS A 1 256 ? 0.219 1.060 18.410 1.00 95.12 256 HIS A C 1
ATOM 1834 O O . HIS A 1 256 ? -0.866 1.270 17.872 1.00 95.12 256 HIS A O 1
ATOM 1840 N N . CYS A 1 257 ? 0.442 -0.082 19.069 1.00 95.38 257 CYS A N 1
ATOM 1841 C CA . CYS A 1 257 ? -0.623 -1.077 19.210 1.00 95.38 257 CYS A CA 1
ATOM 1842 C C . CYS A 1 257 ? -1.763 -0.575 20.104 1.00 95.38 257 CYS A C 1
ATOM 1844 O O . CYS A 1 257 ? -2.918 -0.926 19.860 1.00 95.38 257 CYS A O 1
ATOM 1846 N N . ALA A 1 258 ? -1.475 0.289 21.086 1.00 91.88 258 ALA A N 1
ATOM 1847 C CA . ALA A 1 258 ? -2.518 0.955 21.863 1.00 91.88 258 ALA A CA 1
ATOM 1848 C C . ALA A 1 258 ? -3.391 1.840 20.956 1.00 91.88 258 ALA A C 1
ATOM 1850 O O . ALA A 1 258 ? -4.613 1.687 20.956 1.00 91.88 258 ALA A O 1
ATOM 1851 N N . HIS A 1 259 ? -2.772 2.662 20.100 1.00 93.00 259 HIS A N 1
ATOM 1852 C CA . HIS A 1 259 ? -3.479 3.503 19.125 1.00 93.00 259 HIS A CA 1
ATOM 1853 C C . HIS A 1 259 ? -4.257 2.683 18.075 1.00 93.00 259 HIS A C 1
ATOM 1855 O O . HIS A 1 259 ? -5.330 3.086 17.623 1.00 93.00 259 HIS A O 1
ATOM 1861 N N . ALA A 1 260 ? -3.711 1.531 17.672 1.00 94.25 260 ALA A N 1
ATOM 1862 C CA . ALA A 1 260 ? -4.309 0.625 16.696 1.00 94.25 260 ALA A CA 1
ATOM 1863 C C . ALA A 1 260 ? -5.482 -0.188 17.254 1.00 94.25 260 ALA A C 1
ATOM 1865 O O . ALA A 1 260 ? -6.292 -0.701 16.478 1.00 94.25 260 ALA A O 1
ATOM 1866 N N . SER A 1 261 ? -5.564 -0.353 18.575 1.00 89.94 261 SER A N 1
ATOM 1867 C CA . SER A 1 261 ? -6.642 -1.092 19.231 1.00 89.94 261 SER A CA 1
ATOM 1868 C C . SER A 1 261 ? -7.983 -0.375 19.099 1.00 89.94 261 SER A C 1
ATOM 1870 O O . SER A 1 261 ? -8.016 0.813 18.800 1.00 89.94 261 SER A O 1
ATOM 1872 N N . LEU A 1 262 ? -9.098 -1.068 19.351 1.00 79.44 262 LEU A N 1
ATOM 1873 C CA . LEU A 1 262 ? -10.394 -0.401 19.552 1.00 79.44 262 LEU A CA 1
ATOM 1874 C C . LEU A 1 262 ? -10.377 0.549 20.752 1.00 79.44 262 LEU A C 1
ATOM 1876 O O . LEU A 1 262 ? -11.060 1.566 20.740 1.00 79.44 262 LEU A O 1
ATOM 1880 N N . TYR A 1 263 ? -9.629 0.175 21.789 1.00 73.94 263 TYR A N 1
ATOM 1881 C CA . TYR A 1 263 ? -9.604 0.818 23.104 1.00 73.94 263 TYR A CA 1
ATOM 1882 C C . TYR A 1 263 ? -8.540 1.904 23.172 1.00 73.94 263 TYR A C 1
ATOM 1884 O O . TYR A 1 263 ? -7.909 2.080 24.211 1.00 73.94 263 TYR A O 1
ATOM 1892 N N . ASN A 1 264 ? -8.317 2.539 22.023 1.00 66.12 264 ASN A N 1
ATOM 1893 C CA . ASN A 1 264 ? -7.366 3.610 21.798 1.00 66.12 264 ASN A CA 1
ATOM 1894 C C . ASN A 1 264 ? -7.227 4.543 23.010 1.00 66.12 264 ASN A C 1
ATOM 1896 O O . ASN A 1 264 ? -8.163 4.819 23.753 1.00 66.12 264 ASN A O 1
ATOM 1900 N N . ASP A 1 265 ? -6.038 5.098 23.171 1.00 76.88 265 ASP A N 1
ATOM 1901 C CA . ASP A 1 265 ? -5.751 6.220 24.065 1.00 76.88 265 ASP A CA 1
ATOM 1902 C C . ASP A 1 265 ? -6.312 7.553 23.514 1.00 76.88 265 ASP A C 1
ATOM 1904 O O . ASP A 1 265 ? -5.686 8.606 23.625 1.00 76.88 265 ASP A O 1
ATOM 1908 N N . ASP A 1 266 ? -7.491 7.489 22.888 1.00 79.56 266 ASP A N 1
ATOM 1909 C CA . ASP A 1 266 ? -8.179 8.548 22.147 1.00 79.56 266 ASP A CA 1
ATOM 1910 C C . ASP A 1 266 ? -7.475 9.045 20.858 1.00 79.56 266 ASP A C 1
ATOM 1912 O O . ASP A 1 266 ? -7.849 10.080 20.301 1.00 79.56 266 ASP A O 1
ATOM 1916 N N . HIS A 1 267 ? -6.469 8.324 20.338 1.00 89.25 267 HIS A N 1
ATOM 1917 C CA . HIS A 1 267 ? -5.720 8.782 19.157 1.00 89.25 267 HIS A CA 1
ATOM 1918 C C . HIS A 1 267 ? -6.468 8.633 17.819 1.00 89.25 267 HIS A C 1
ATOM 1920 O O . HIS A 1 267 ? -6.461 9.550 17.002 1.00 89.25 267 HIS A O 1
ATOM 1926 N N . CYS A 1 268 ? -7.088 7.477 17.568 1.00 91.62 268 CYS A N 1
ATOM 1927 C CA . CYS A 1 268 ? -7.876 7.210 16.357 1.00 91.62 268 CYS A CA 1
ATOM 1928 C C . CYS A 1 268 ? -9.370 7.235 16.679 1.00 91.62 268 CYS A C 1
ATOM 1930 O O . CYS A 1 268 ? -10.035 6.211 16.547 1.00 91.62 268 CYS A O 1
ATOM 1932 N N . GLY A 1 269 ? -9.872 8.357 17.195 1.00 85.88 269 GLY A N 1
ATOM 1933 C CA . GLY A 1 269 ? -11.222 8.462 17.757 1.00 85.88 269 GLY A CA 1
ATOM 1934 C C . GLY A 1 269 ? -11.269 8.262 19.267 1.00 85.88 269 GLY A C 1
ATOM 1935 O O . GLY A 1 269 ? -10.310 7.779 19.854 1.00 85.88 269 GLY A O 1
ATOM 1936 N N . GLY A 1 270 ? -12.382 8.628 19.900 1.00 82.19 270 GLY A N 1
ATOM 1937 C CA . GLY A 1 270 ? -12.536 8.477 21.344 1.00 82.19 270 GLY A CA 1
ATOM 1938 C C . GLY A 1 270 ? -13.033 7.085 21.717 1.00 82.19 270 GLY A C 1
ATOM 1939 O O . GLY A 1 270 ? -13.883 6.523 21.022 1.00 82.19 270 GLY A O 1
ATOM 1940 N N . ILE A 1 271 ? -12.606 6.556 22.861 1.00 81.19 271 ILE A N 1
ATOM 1941 C CA . ILE A 1 271 ? -13.062 5.232 23.316 1.00 81.19 271 ILE A CA 1
ATOM 1942 C C . ILE A 1 271 ? -14.602 5.138 23.387 1.00 81.19 271 ILE A C 1
ATOM 1944 O O . ILE A 1 271 ? -15.201 4.104 23.079 1.00 81.19 271 ILE A O 1
ATOM 1948 N N . CYS A 1 272 ? -15.261 6.259 23.700 1.00 86.62 272 CYS A N 1
ATOM 1949 C CA . CYS A 1 272 ? -16.714 6.355 23.745 1.00 86.62 272 CYS A CA 1
ATOM 1950 C C . CYS A 1 272 ? -17.394 6.524 22.390 1.00 86.62 272 CYS A C 1
ATOM 1952 O O . CYS A 1 272 ? -18.508 6.025 22.243 1.00 86.62 272 CYS A O 1
ATOM 1954 N N . SER A 1 273 ? -16.755 7.139 21.387 1.00 83.25 273 SER A N 1
ATOM 1955 C CA . SER A 1 273 ? -17.343 7.178 20.040 1.00 83.25 273 SER A CA 1
ATOM 1956 C C . SER A 1 273 ? -17.407 5.772 19.458 1.00 83.25 273 SER A C 1
ATOM 1958 O O . SER A 1 273 ? -18.451 5.346 18.964 1.00 83.25 273 SER A O 1
ATOM 1960 N N . THR A 1 274 ? -16.332 5.004 19.632 1.00 79.31 274 THR A N 1
ATOM 1961 C CA . THR A 1 274 ? -16.273 3.601 19.226 1.00 79.31 274 THR A CA 1
ATOM 1962 C C . THR A 1 274 ? -17.265 2.741 20.019 1.00 79.31 274 THR A C 1
ATOM 1964 O O . THR A 1 274 ? -18.012 1.962 19.423 1.00 79.31 274 THR A O 1
ATOM 1967 N N . TRP A 1 275 ? -17.353 2.903 21.346 1.00 84.12 275 TRP A N 1
ATOM 1968 C CA . TRP A 1 275 ? -18.338 2.171 22.154 1.00 84.12 275 TRP A CA 1
ATOM 1969 C C . TRP A 1 275 ? -19.775 2.488 21.741 1.00 84.12 275 TRP A C 1
ATOM 1971 O O . TRP A 1 275 ? -20.588 1.579 21.577 1.00 84.12 275 TRP A O 1
ATOM 1981 N N . CYS A 1 276 ? -20.081 3.760 21.489 1.00 87.25 276 CYS A N 1
ATOM 1982 C CA . CYS A 1 276 ? -21.406 4.178 21.057 1.00 87.25 276 CYS A CA 1
ATOM 1983 C C . CYS A 1 276 ? -21.759 3.775 19.642 1.00 87.25 276 CYS A C 1
ATOM 1985 O O . CYS A 1 276 ? -22.932 3.549 19.355 1.00 87.25 276 CYS A O 1
ATOM 1987 N N . PHE A 1 277 ? -20.776 3.595 18.773 1.00 83.06 277 PHE A N 1
ATOM 1988 C CA . PHE A 1 277 ? -21.034 2.978 17.486 1.00 83.06 277 PHE A CA 1
ATOM 1989 C C . PHE A 1 277 ? -21.531 1.531 17.652 1.00 83.06 277 PHE A C 1
ATOM 1991 O O . PHE A 1 277 ? -22.494 1.121 17.004 1.00 83.06 277 PHE A O 1
ATOM 1998 N N . VAL A 1 278 ? -20.921 0.770 18.565 1.00 80.25 278 VAL A N 1
ATOM 1999 C CA . VAL A 1 278 ? -21.255 -0.645 18.797 1.00 80.25 278 VAL A CA 1
ATOM 2000 C C . VAL A 1 278 ? -22.547 -0.809 19.608 1.00 80.25 278 VAL A C 1
ATOM 2002 O O . VAL A 1 278 ? -23.434 -1.569 19.218 1.00 80.25 278 VAL A O 1
ATOM 2005 N N . CYS A 1 279 ? -22.682 -0.098 20.728 1.00 84.69 279 CYS A N 1
ATOM 2006 C CA . CYS A 1 279 ? -23.794 -0.256 21.670 1.00 84.69 279 CYS A CA 1
ATOM 2007 C C . CYS A 1 279 ? -24.907 0.793 21.509 1.00 84.69 279 CYS A C 1
ATOM 2009 O O . CYS A 1 279 ? -25.957 0.658 22.136 1.00 84.69 279 CYS A O 1
ATOM 2011 N N . GLY A 1 280 ? -24.737 1.815 20.664 1.00 85.75 280 GLY A N 1
ATOM 2012 C CA . GLY A 1 280 ? -25.625 2.986 20.600 1.00 85.75 280 GLY A CA 1
ATOM 2013 C C . GLY A 1 280 ? -27.091 2.668 20.324 1.00 85.75 280 GLY A C 1
ATOM 2014 O O . GLY A 1 280 ? -27.966 3.385 20.794 1.00 85.75 280 GLY A O 1
ATOM 2015 N N . SER A 1 281 ? -27.376 1.551 19.644 1.00 85.81 281 SER A N 1
ATOM 2016 C CA . SER A 1 281 ? -28.748 1.075 19.386 1.00 85.81 281 SER A CA 1
ATOM 2017 C C . SER A 1 281 ? -29.578 0.778 20.644 1.00 85.81 281 SER A C 1
ATOM 2019 O O . SER A 1 281 ? -30.783 0.552 20.546 1.00 85.81 281 SER A O 1
ATOM 2021 N N . GLN A 1 282 ? -28.946 0.759 21.814 1.00 87.44 282 GLN A N 1
ATOM 2022 C CA . GLN A 1 282 ? -29.577 0.461 23.098 1.00 87.44 282 GLN A CA 1
ATOM 2023 C C . GLN A 1 282 ? -29.876 1.687 23.940 1.00 87.44 282 GLN A C 1
ATOM 2025 O O . GLN A 1 282 ? -30.547 1.587 24.964 1.00 87.44 282 GLN A O 1
ATOM 2030 N N . PHE A 1 283 ? -29.378 2.831 23.497 1.00 89.81 283 PHE A N 1
ATOM 2031 C CA . PHE A 1 283 ? -29.585 4.107 24.137 1.00 89.81 283 PHE A CA 1
ATOM 2032 C C . PHE A 1 283 ? -30.609 4.889 23.327 1.00 89.81 283 PHE A C 1
ATOM 2034 O O . PHE A 1 283 ? -30.720 4.737 22.109 1.00 89.81 283 PHE A O 1
ATOM 2041 N N . ASP A 1 284 ? -31.353 5.760 24.000 1.00 93.25 284 ASP A N 1
ATOM 2042 C CA . ASP A 1 284 ? -32.358 6.593 23.335 1.00 93.25 284 ASP A CA 1
ATOM 2043 C C . ASP A 1 284 ? -31.735 7.527 22.281 1.00 93.25 284 ASP A C 1
ATOM 2045 O O . ASP A 1 284 ? -32.413 7.969 21.351 1.00 93.25 284 ASP A O 1
ATOM 2049 N N . ASN A 1 285 ? -30.453 7.868 22.446 1.00 92.00 285 ASN A N 1
ATOM 2050 C CA . ASN A 1 285 ? -29.665 8.701 21.545 1.00 92.00 285 ASN A CA 1
ATOM 2051 C C . ASN A 1 285 ? -28.158 8.596 21.862 1.00 92.00 285 ASN A C 1
ATOM 2053 O O . ASN A 1 285 ? -27.749 8.023 22.873 1.00 92.00 285 ASN A O 1
ATOM 2057 N N . GLU A 1 286 ? -27.339 9.188 20.992 1.00 90.12 286 GLU A N 1
ATOM 2058 C CA . GLU A 1 286 ? -25.879 9.238 21.121 1.00 90.12 286 GLU A CA 1
ATOM 2059 C C . GLU A 1 286 ? -25.413 9.946 22.403 1.00 90.12 286 GLU A C 1
ATOM 2061 O O . GLU A 1 286 ? -24.456 9.502 23.022 1.00 90.12 286 GLU A O 1
ATOM 2066 N N . GLU A 1 287 ? -26.107 10.993 22.859 1.00 93.94 287 GLU A N 1
ATOM 2067 C CA . GLU A 1 287 ? -25.751 11.708 24.094 1.00 93.94 287 GLU A CA 1
ATOM 2068 C C . GLU A 1 287 ? -25.896 10.809 25.331 1.00 93.94 287 GLU A C 1
ATOM 2070 O O . GLU A 1 287 ? -24.994 10.760 26.166 1.00 93.94 287 GLU A O 1
ATOM 2075 N N . ALA A 1 288 ? -26.990 10.045 25.423 1.00 92.81 288 ALA A N 1
ATOM 2076 C CA . ALA A 1 288 ? -27.209 9.075 26.495 1.00 92.81 288 ALA A CA 1
ATOM 2077 C C . ALA A 1 288 ?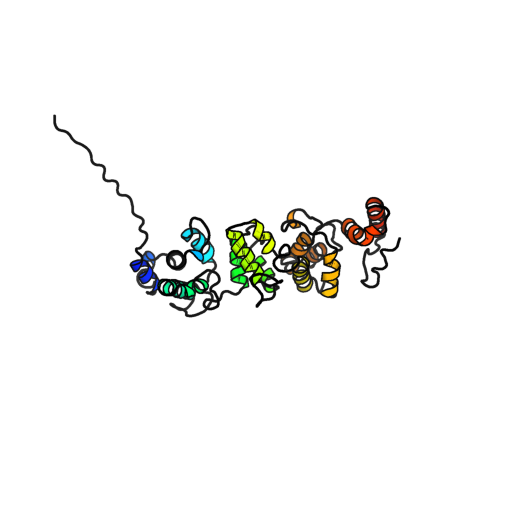 -26.146 7.969 26.479 1.00 92.81 288 ALA A C 1
ATOM 2079 O O . ALA A 1 288 ? -25.625 7.587 27.524 1.00 92.81 288 ALA A O 1
ATOM 2080 N N . CYS A 1 289 ? -25.785 7.508 25.284 1.00 91.88 289 CYS A N 1
ATOM 2081 C CA . CYS A 1 289 ? -24.714 6.546 25.111 1.00 91.88 289 CYS A CA 1
ATOM 2082 C C . CYS A 1 289 ? -23.353 7.106 25.566 1.00 91.88 289 CYS A C 1
ATOM 2084 O O . CYS A 1 289 ? -22.655 6.493 26.371 1.00 91.88 289 CYS A O 1
ATOM 2086 N N . MET A 1 290 ? -22.980 8.302 25.105 1.00 90.69 290 MET A N 1
ATOM 2087 C CA . MET A 1 290 ? -21.709 8.932 25.466 1.00 90.69 290 MET A CA 1
ATOM 2088 C C . MET A 1 290 ? -21.622 9.197 26.971 1.00 90.69 290 MET A C 1
ATOM 2090 O O . MET A 1 290 ? -20.550 9.036 27.556 1.00 90.69 290 MET A O 1
ATOM 2094 N N . ALA A 1 291 ? -22.739 9.567 27.606 1.00 91.56 291 ALA A N 1
ATOM 2095 C CA . ALA A 1 291 ? -22.820 9.745 29.051 1.00 91.56 291 ALA A CA 1
ATOM 2096 C C . ALA A 1 291 ? -22.546 8.434 29.802 1.00 91.56 291 ALA A C 1
ATOM 2098 O O . ALA A 1 291 ? -21.696 8.425 30.692 1.00 91.56 291 ALA A O 1
ATOM 2099 N N . GLU A 1 292 ? -23.192 7.335 29.401 1.00 90.25 292 GLU A N 1
ATOM 2100 C CA . GLU A 1 292 ? -22.985 6.019 30.016 1.00 90.25 292 GLU A CA 1
ATOM 2101 C C . GLU A 1 292 ? -21.544 5.536 29.832 1.00 90.25 292 GLU A C 1
ATOM 2103 O O . GLU A 1 292 ? -20.880 5.152 30.795 1.00 90.25 292 GLU A O 1
ATOM 2108 N N . CYS A 1 293 ? -21.007 5.639 28.614 1.00 88.56 293 CYS A N 1
ATOM 2109 C CA . CYS A 1 293 ? -19.614 5.295 28.364 1.00 88.56 293 CYS A CA 1
ATOM 2110 C C . CYS A 1 293 ? -18.651 6.118 29.224 1.00 88.56 293 CYS A C 1
ATOM 2112 O O . CYS A 1 293 ? -17.731 5.567 29.824 1.00 88.56 293 CYS A O 1
ATOM 2114 N N . THR A 1 294 ? -18.867 7.433 29.324 1.00 89.00 294 THR A N 1
ATOM 2115 C CA . THR A 1 294 ? -18.010 8.307 30.137 1.00 89.00 294 THR A CA 1
ATOM 2116 C C . THR A 1 294 ? -18.026 7.872 31.602 1.00 89.00 294 THR A C 1
ATOM 2118 O O . THR A 1 294 ? -16.973 7.854 32.241 1.00 89.00 294 THR A O 1
ATOM 2121 N N . THR A 1 295 ? -19.191 7.478 32.128 1.00 88.56 295 THR A N 1
ATOM 2122 C CA . THR A 1 295 ? -19.311 6.909 33.476 1.00 88.56 295 THR A CA 1
ATOM 2123 C C . THR A 1 295 ? -18.486 5.631 33.610 1.00 88.56 295 THR A C 1
ATOM 2125 O O . THR A 1 295 ? -17.627 5.568 34.492 1.00 88.56 295 THR A O 1
ATOM 2128 N N . LEU A 1 296 ? -18.652 4.670 32.696 1.00 83.88 296 LEU A N 1
ATOM 2129 C CA . LEU A 1 296 ? -17.894 3.414 32.693 1.00 83.88 296 LEU A CA 1
ATOM 2130 C C . LEU A 1 296 ? -16.374 3.650 32.655 1.00 83.88 296 LEU A C 1
ATOM 2132 O O . LEU A 1 296 ? -15.641 3.079 33.464 1.00 83.88 296 LEU A O 1
ATOM 2136 N N . VAL A 1 297 ? -15.899 4.544 31.783 1.00 82.69 297 VAL A N 1
ATOM 2137 C CA . VAL A 1 297 ? -14.476 4.916 31.693 1.00 82.69 297 VAL A CA 1
ATOM 2138 C C . VAL A 1 297 ? -13.988 5.539 33.001 1.00 82.69 297 VAL A C 1
ATOM 2140 O O . VAL A 1 297 ? -12.922 5.175 33.498 1.00 82.69 297 VAL A O 1
ATOM 2143 N N . SER A 1 298 ? -14.763 6.456 33.590 1.00 84.69 298 SER A N 1
ATOM 2144 C CA . SER A 1 298 ? -14.380 7.149 34.827 1.00 84.69 298 SER A CA 1
ATOM 2145 C C . SER A 1 298 ? -14.301 6.226 36.046 1.00 84.69 298 SER A C 1
ATOM 2147 O O . SER A 1 298 ? -13.466 6.443 36.926 1.00 84.69 298 SER A O 1
ATOM 2149 N N . ASP A 1 299 ? -15.104 5.163 36.056 1.00 83.25 299 ASP A N 1
ATOM 2150 C CA . ASP A 1 299 ? -15.109 4.142 37.104 1.00 83.25 299 ASP A CA 1
ATOM 2151 C C . ASP A 1 299 ? -13.994 3.096 36.916 1.00 83.25 299 ASP A C 1
ATOM 2153 O O . ASP A 1 299 ? -13.850 2.174 37.724 1.00 83.25 299 ASP A O 1
ATOM 2157 N N . GLY A 1 300 ? -13.184 3.227 35.857 1.00 77.75 300 GLY A N 1
ATOM 2158 C CA . GLY A 1 300 ? -12.169 2.245 35.481 1.00 77.75 300 GLY A CA 1
ATOM 2159 C C . GLY A 1 300 ? -12.777 0.915 35.039 1.00 77.75 300 GLY A C 1
ATOM 2160 O O . GLY A 1 300 ? -12.091 -0.111 35.066 1.00 77.75 300 GLY A O 1
ATOM 2161 N N . ALA A 1 301 ? -14.062 0.909 34.668 1.00 72.62 301 ALA A N 1
ATOM 2162 C CA . ALA A 1 301 ? -14.698 -0.268 34.117 1.00 72.62 301 ALA A CA 1
ATOM 2163 C C . ALA A 1 301 ? -14.106 -0.516 32.722 1.00 72.62 301 ALA A C 1
ATOM 2165 O O . ALA A 1 301 ? -14.107 0.383 31.877 1.00 72.62 301 ALA A O 1
ATOM 2166 N N . PRO A 1 302 ? -13.585 -1.720 32.448 1.00 65.19 302 PRO A N 1
ATOM 2167 C CA . PRO A 1 302 ? -13.186 -2.053 31.095 1.00 65.19 302 PRO A CA 1
ATOM 2168 C C . PRO A 1 302 ? -14.441 -2.050 30.219 1.00 65.19 302 PRO A C 1
ATOM 2170 O O . PRO A 1 302 ? -15.389 -2.781 30.495 1.00 65.19 302 PRO A O 1
ATOM 2173 N N . LEU A 1 303 ? -14.446 -1.241 29.160 1.00 63.88 303 LEU A N 1
ATOM 2174 C CA . LEU A 1 303 ? -15.590 -1.156 28.250 1.00 63.88 303 LEU A CA 1
ATOM 2175 C C . LEU A 1 303 ? -15.822 -2.463 27.467 1.00 63.88 303 LEU A C 1
ATOM 2177 O O . LEU A 1 303 ? -16.926 -2.680 26.976 1.00 63.88 303 LEU A O 1
ATOM 2181 N N . PHE A 1 304 ? -14.801 -3.330 27.357 1.00 62.50 304 PHE A N 1
ATOM 2182 C CA . PHE A 1 304 ? -14.844 -4.559 26.550 1.00 62.50 304 PHE A CA 1
ATOM 2183 C C . PHE A 1 304 ? -13.805 -5.644 26.954 1.00 62.50 304 PHE A C 1
ATOM 2185 O O . PHE A 1 304 ? -12.963 -6.035 26.143 1.00 62.50 304 PHE A O 1
ATOM 2192 N N . PRO A 1 305 ? -13.792 -6.178 28.187 1.00 49.19 305 PRO A N 1
ATOM 2193 C CA . PRO A 1 305 ? -12.723 -7.089 28.612 1.00 49.19 305 PRO A CA 1
ATOM 2194 C C . PRO A 1 305 ? -12.879 -8.545 28.137 1.00 49.19 305 PRO A C 1
ATOM 2196 O O . PRO A 1 305 ? -12.036 -9.368 28.477 1.00 49.19 305 PRO A O 1
ATOM 2199 N N . ASP A 1 306 ? -13.945 -8.913 27.420 1.00 51.09 306 ASP A N 1
ATOM 2200 C CA . ASP A 1 306 ? -14.208 -10.321 27.101 1.00 51.09 306 ASP A CA 1
ATOM 2201 C C . ASP A 1 306 ? -15.147 -10.463 25.879 1.00 51.09 306 ASP A C 1
ATOM 2203 O O . ASP A 1 306 ? -16.271 -9.949 25.914 1.00 51.09 306 ASP A O 1
ATOM 2207 N N . PRO A 1 307 ? -14.754 -11.186 24.810 1.00 47.06 307 PRO A N 1
ATOM 2208 C CA . PRO A 1 307 ? -15.640 -11.549 23.699 1.00 47.06 307 PRO A CA 1
ATOM 2209 C C . PRO A 1 307 ? -16.915 -12.290 24.145 1.00 47.06 307 PRO A C 1
ATOM 2211 O O . PRO A 1 307 ? -17.952 -12.195 23.489 1.00 47.06 307 PRO A O 1
ATOM 2214 N N . ALA A 1 308 ? -16.886 -12.995 25.281 1.00 41.00 308 ALA A N 1
ATOM 2215 C CA . ALA A 1 308 ? -18.064 -13.605 25.897 1.00 41.00 308 ALA A CA 1
ATOM 2216 C C . ALA A 1 308 ? -18.916 -12.605 26.710 1.00 41.00 308 ALA A C 1
ATOM 2218 O O . ALA A 1 308 ? -20.097 -12.875 26.964 1.00 41.00 308 ALA A O 1
ATOM 2219 N N . ALA A 1 309 ? -18.366 -11.435 27.058 1.00 43.69 309 ALA A N 1
ATOM 2220 C CA . ALA A 1 309 ? -19.045 -10.326 27.732 1.00 43.69 309 ALA A CA 1
ATOM 2221 C C . ALA A 1 309 ? -19.536 -9.218 26.785 1.00 43.69 309 ALA A C 1
ATOM 2223 O O . ALA A 1 309 ? -20.084 -8.229 27.268 1.00 43.69 309 ALA A O 1
ATOM 2224 N N . ALA A 1 310 ? -19.527 -9.431 25.461 1.00 43.34 310 ALA A N 1
ATOM 2225 C CA . ALA A 1 310 ? -20.285 -8.628 24.482 1.00 43.34 310 ALA A CA 1
ATOM 2226 C C . ALA A 1 310 ? -21.813 -8.546 24.771 1.00 43.34 310 ALA A C 1
ATOM 2228 O O . ALA A 1 310 ? -22.576 -7.927 24.037 1.00 43.34 310 ALA A O 1
ATOM 2229 N N . ARG A 1 311 ? -22.265 -9.146 25.880 1.00 46.59 311 ARG A N 1
ATOM 2230 C CA . ARG A 1 311 ? -23.549 -8.915 26.550 1.00 46.59 311 ARG A CA 1
ATOM 2231 C C . ARG A 1 311 ? -23.648 -7.580 27.304 1.00 46.59 311 ARG A C 1
ATOM 2233 O O . ARG A 1 311 ? -24.698 -7.345 27.880 1.00 46.59 311 ARG A O 1
ATOM 2240 N N . GLN A 1 312 ? -22.606 -6.747 27.358 1.00 53.34 312 GLN A N 1
ATOM 2241 C CA . GLN A 1 312 ? -22.645 -5.469 28.091 1.00 53.34 312 GLN A CA 1
ATOM 2242 C C . GLN A 1 312 ? -23.252 -4.306 27.317 1.00 53.34 312 GLN A C 1
ATOM 2244 O O . GLN A 1 312 ? -23.574 -3.291 27.925 1.00 53.34 312 GLN A O 1
ATOM 2249 N N . CYS A 1 313 ? -23.530 -4.476 26.027 1.00 62.12 313 CYS A N 1
ATOM 2250 C CA . CYS A 1 313 ? -24.650 -3.745 25.479 1.00 62.12 313 CYS A CA 1
ATOM 2251 C C . CYS A 1 313 ? -25.925 -4.430 26.049 1.00 62.12 313 CYS A C 1
ATOM 2253 O O . CYS A 1 313 ? -26.569 -5.239 25.377 1.00 62.12 313 CYS A O 1
ATOM 2255 N N . THR A 1 314 ? -26.291 -4.132 27.294 1.00 48.41 314 THR A N 1
ATOM 2256 C CA . THR A 1 314 ? -27.673 -4.231 27.784 1.00 48.41 314 THR A CA 1
ATOM 2257 C C . THR A 1 314 ? -27.946 -3.001 28.645 1.00 48.41 314 THR A C 1
ATOM 2259 O O . THR A 1 314 ? -27.118 -2.737 29.517 1.00 48.41 314 THR A O 1
ATOM 2262 N N . PRO A 1 315 ? -29.058 -2.279 28.415 1.00 45.94 315 PRO A N 1
ATOM 2263 C CA . PRO A 1 315 ? -29.427 -1.099 29.196 1.00 45.94 315 PRO A CA 1
ATOM 2264 C C . PRO A 1 315 ? -29.713 -1.419 30.668 1.00 45.94 315 PRO A C 1
ATOM 2266 O O . PRO A 1 315 ? -30.051 -2.590 30.978 1.00 45.94 315 PRO A O 1
#

Radius of gyration: 26.89 Å; chains: 1; bounding box: 69×67×88 Å

Sequence (315 aa):
MVARSLLVLGLAALAGCLRTPELRDCAEFPVTENPDACGSPCDIYCDVLVDACPDQVGGEDKARACRSSCIEIDAGGEFNAARGNNLQCRIREAVLAWDDPSHCASAGFSGGDVCQSTQCDEYCGLMIANCTSMYQDLAQCMSTCALFPTGGSASSGNNVECRAAAARDAGENASRCAAASLTSDGTCGSACDGYCTQVMAHCSTDPVVFDSLDTCLSTCALMPTGPFDDWRNGGDSVQCRAWHASTPAELDPVTHCAHASLYNDDHCGGICSTWCFVCGSQFDNEEACMAECTTLVSDGAPLFPDPAAARQCTP

Foldseek 3Di:
DDDDDDDDDDPDPCPDDDDPVVLLVLLVDDCVPPVPPQDQLQLSLQSLLCVLPVVLAFDPPRSVRSSVLQVPFACDDDQCPQEERHSNNLSNLSSVSNVPVVSSCCNHQCNHPGNHDDLQSLLLSLCVSQVVPQDPDSVLSSQLQVLFDPPDDCFEARHSNVLSNLSNVSSVPVVSSCLNHLQNVPGHHHNLVSQLSLQVVQCCPPNNQDPDSVRSSVLLVLWDDDGLVCLVVQARHSNVLSVLSGVVSNVPVNQSSLCNHCCHPCRNHHVQVSLCSLLVVQDPHSVRSSVVVVVCVVVVNDSCPDPVVSVVSDD

pLDDT: mean 85.06, std 14.2, range [41.0, 97.69]

=== Feature glossary ===
A reading guide for the features in this record.

Start from the sequence.

  · Sequence gives the chain of amino acids in standard one-letter code (A=alanine, C=cysteine, …, Y=tyrosine), read N→C. It is the only feature that is directly encoded by the gene; all structural features are derived from the folded form of this sequence.

Fold it, and you get atomic coordinates and the backbone conformation that goes with them.

  · The mmCIF table is the protein's shape written out atom by atom. For each backbone N, Cα, C, and carbonyl O, it records an (x, y, z) coordinate triple in Å plus the residue type, chain letter, and residue number.

  · Backbone dihedral angles. Every residue except chain termini has a φ (preceding-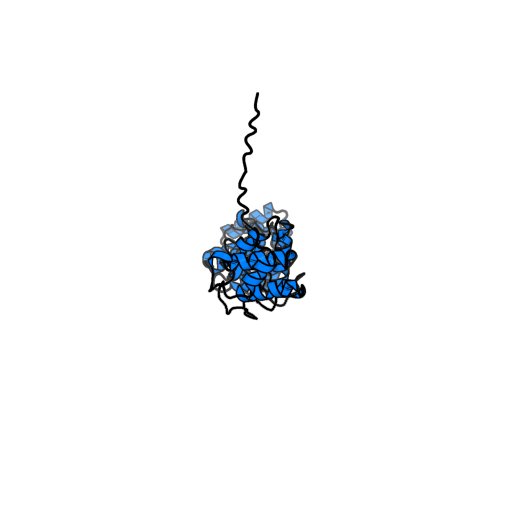C → N → Cα → C) and a ψ (N → Cα → C → next-N). They are reported in degrees following the IUPAC sign convention. Secondary structure is essentially a statement about which (φ, ψ) basin each residue occupies.

  · DSSP 8-state secondary structure assigns each residue one of H (α-helix), G (3₁₀-helix), I (π-helix), E (extended β-strand), B (isolated β-bridge), T (hydrogen-bonded turn), S (bend), or '-' (coil). The assignment is computed from backbone hydrogen-bond geometry via the Kabsch–Sander algorithm.

  · P-SEA three-state annotation labels each residue as helix, strand, or coil based purely on the geometry of the Cα trace. It serves as a fallback when the full backbone (and thus DSSP) is unavailable.

Summarize the fold with a handful of shape descriptors and a per-residue structural alphabet.

  · Radius of gyration (Rg) is the root-mean-square distance of Cα atoms from their centroid — a single number for overall size and compactness. A globular domain of N residues has Rg ≈ 2.2·N^0.38 Å; an extended or disordered chain has a much larger Rg. The Cα contact count is the number of residue pairs whose Cα atoms are within 8 Å and are more than four positions apart in sequence — a standard proxy for tertiary packing density. The bounding box is the smallest axis-aligned box enclosing all Cα atoms.

  · Foldseek's 3Di representation compresses backbone geometry into a per-residue letter drawn from a learned twenty-state alphabet. It captures the tertiary interaction pattern around each residue — which residues are packed against it in space, regardless of where they are in sequence.

  · Accessible surface area quantifies burial. A residue with SASA near zero is packed into the hydrophobic core; one with SASA >100 Å² sits on the surface. Computed here via the Shrake–Rupley numerical algorithm with a 1.4 Å probe.

Ask how reliable the model is.

  · For AlphaFold models, the B-factor field carries pLDDT — the model's own estimate of local accuracy on a 0–100 scale. Regions with pLDDT<50 should be treated as essentially unmodeled; they often correspond to intrinsically disordered segments.

  · For experimental (PDB) structures, the B-factor (temperature factor) quantifies the positional spread of each atom in the crystal — a combination of thermal vibration and static disorder — in units of Å². High B-factors mark flexible loops or poorly resolved regions; low B-factors mark the rigid, well-ordered core.

  · PAE(i, j) answers: if I align the predicted and true structures on residue i, how far off (in Å) do I expect residue j to be? A block-diagonal PAE matrix with low values on the blocks and high values off-diagonal is the signature of a multi-domain protein with confidently predicted domains but uncertain inter-domain orientation.

Place it in context: what it resembles, what it is annotated as, and how it looks.

  · Structural nearest neighbors (via Foldseek easy-search vs the PDB). Reported per hit: target PDB id, E-value, and alignment TM-score. A TM-score above ~0.5 is the conventional threshold for 'same fold'.

  · Functional annotations link the protein to curated databases. InterPro entries identify conserved domains and families by matching the sequence against member-database signatures (Pfam, PROSITE, CDD, …). Gene Ontology (GO) terms describe molecular function, biological process, and cellular component in a controlled vocabulary. CATH places the structure in a hierarchical fold classification (Class/Architecture/Topology/Homologous-superfamily). The organism is the source species.

  · Plot images: a contact map (which residues are close in 3D, as an N×N binary image), a Ramachandran scatter (backbone torsion angles, revealing secondary-structure composition at a glance), and — for AlphaFold structures — a PAE heatmap (pairwise prediction confidence).

  · Structure images are PyMOL renders from six orthogonal camera directions. Cartoon representation draws helices as coils and strands as arrows; sticks shows the backbone as bonds; surface shows the solvent-excluded envelope. Rainbow coloring maps sequence position to hue (blue→red, N→C); chain coloring assigns a distinct color per polypeptide.